Protein AF-0000000070553956 (afdb_homodimer)

pLDDT: mean 90.59, std 10.43, range [50.81, 98.38]

Sequence (282 aa):
MMIHNLYIFSRNGAFLYYDEWKRSKSSGMSREEEAKLMYGMIYSLKSFVAKIAPTDCNDGFLNFKTNKYKLNFYETASGLKFVMNTDTNASNVRELLHDLYHQVYVEYVVKNPECQLGKPITSELFKEQLNAFIMKSPLYKMMIHNLYIFSRNGAFLYYDEWKRSKSSGMSREEEAKLMYGMIYSLKSFVAKIAPTDCNDGFLNFKTNKYKLNFYETASGLKFVMNTDTNASNVRELLHDLYHQVYVEYVVKNPECQLGKPITSELFKEQLNAFIMKSPLYK

Nearest PDB structures (foldseek):
  2j3t-assembly1_C  TM=9.464E-01  e=1.720E-16  Mus musculus
  7b70-assembly1_C  TM=9.522E-01  e=6.907E-16  Drosophila melanogaster
  3cue-assembly4_U  TM=8.233E-01  e=9.046E-10  unclassified
  7u05-assembly1_G  TM=8.728E-01  e=2.853E-09  Saccharomyces cerevisiae
  7e2d-assembly1_D  TM=8.587E-01  e=5.547E-09  Saccharomyces cerevisiae S288C

Solvent-accessible surface area (backbone atoms only — not comparable to full-atom values): 15359 Å² total; per-residue (Å²): 98,34,47,20,36,40,40,32,28,34,60,88,62,47,77,26,42,77,53,71,77,46,72,88,72,78,47,82,61,53,69,68,58,49,48,50,52,49,50,51,50,52,51,52,49,46,51,47,49,42,53,50,50,64,55,85,60,86,55,41,66,40,34,39,35,33,77,74,32,21,44,35,40,43,66,50,95,84,37,37,34,40,40,36,36,24,39,63,80,66,72,69,57,56,59,50,50,53,47,42,44,61,67,37,43,40,57,48,37,74,65,24,89,92,44,59,87,91,43,64,67,79,56,62,67,38,53,52,50,47,50,54,52,48,64,68,32,84,54,38,98,97,34,47,21,34,40,39,35,26,34,60,88,63,48,78,27,42,76,51,72,77,44,72,89,72,78,47,82,62,53,70,67,57,50,49,50,52,50,50,51,49,52,51,52,50,45,53,46,50,42,54,50,51,64,56,84,62,88,53,40,67,38,34,37,34,33,76,73,32,21,45,37,40,44,63,49,95,83,38,37,33,39,39,36,34,24,38,61,80,65,70,70,56,55,58,49,48,52,47,42,45,62,67,37,43,40,59,47,37,74,66,25,88,89,45,58,86,90,44,64,66,77,55,62,67,38,52,53,49,46,50,54,52,47,65,68,33,82,54,38,100

Radius of gyration: 20.64 Å; Cα contacts (8 Å, |Δi|>4): 471; chains: 2; bounding box: 36×64×44 Å

Organism: Amblyomma americanum (NCBI:txid6943)

Secondary structure (DSSP, 8-state):
--EEEEEEE-TT--EEEEEES------SS-HHHHHHHHHHHHHHHHHHHHHHS-S-GGG-EEEEEESS-EEEEEE-TT--EEEEEE-TT--SHHHHHHHHIIIIIIIIIIS-TT--TTS----HHHHHHHHHHHHHSTTT-/--EEEEEEE-TT--EEEEEES------SS-HHHHHHHHHHHHHHHHHHHHHHS-S-GGG-EEEEEESS-EEEEEE-TT--EEEEEE-TT--SHHHHHHHHIIIIIIIIIIS-TT--TTS----HHHHHHHHHHHHHSTTT-

Foldseek 3Di:
DFWAKKWKAALVQHTADIDGDDDDDDPPDDPVVVSNVVSVVVVVVLVVQCVVPVDPSQDRDAWDADPAWIWGWEADPNRMIMIIITGRPDPPVRVLVVCCCVVQCCVPAVPPPVHDPNHHDPDPSSVVVSVVSCCPDPRND/DFWAKKWKAALVQHTADIDGDDDDDDPPDDPVVVSNVVSVVVVVVLVVQCVVPVDPSQCRDAWDADPAWIWGWEADPNRMIMIIIGGRPDPPVRVLVVCCCVPQCCVPAVPPPVHDPNHHDPDPSSVVVSVVSCCPDPRND

Structure (mmCIF, N/CA/C/O backbone):
data_AF-0000000070553956-model_v1
#
loop_
_entity.id
_entity.type
_entity.pdbx_description
1 polymer 'Trafficking protein particle complex subunit'
#
loop_
_atom_site.group_PDB
_atom_site.id
_atom_site.type_symbol
_atom_site.label_atom_id
_atom_site.label_alt_id
_atom_site.label_comp_id
_atom_site.label_asym_id
_atom_site.label_entity_id
_atom_site.label_seq_id
_atom_site.pdbx_PDB_ins_code
_atom_site.Cartn_x
_atom_site.Cartn_y
_atom_site.Cartn_z
_atom_site.occupancy
_atom_site.B_iso_or_equiv
_atom_site.auth_seq_id
_atom_site.auth_comp_id
_atom_site.auth_asym_id
_atom_site.auth_atom_id
_atom_site.pdbx_PDB_model_num
ATOM 1 N N . MET A 1 1 ? 12.352 6.953 18.25 1 72 1 MET A N 1
ATOM 2 C CA . MET A 1 1 ? 11.055 7.52 17.875 1 72 1 MET A CA 1
ATOM 3 C C . MET A 1 1 ? 10.5 6.836 16.625 1 72 1 MET A C 1
ATOM 5 O O . MET A 1 1 ? 11.211 6.66 15.641 1 72 1 MET A O 1
ATOM 9 N N . MET A 1 2 ? 9.117 6.414 16.688 1 89.25 2 MET A N 1
ATOM 10 C CA . MET A 1 2 ? 8.539 5.535 15.672 1 89.25 2 MET A CA 1
ATOM 11 C C . MET A 1 2 ? 7.938 6.34 14.531 1 89.25 2 MET A C 1
ATOM 13 O O . MET A 1 2 ? 7.656 5.797 13.461 1 89.25 2 MET A O 1
ATOM 17 N N . ILE A 1 3 ? 7.941 7.703 14.805 1 94.06 3 ILE A N 1
ATOM 18 C CA . ILE A 1 3 ? 7.32 8.547 13.789 1 94.06 3 ILE A CA 1
ATOM 19 C C . ILE A 1 3 ? 8.398 9.266 12.992 1 94.06 3 ILE A C 1
ATOM 21 O O . ILE A 1 3 ? 9.25 9.961 13.562 1 94.06 3 ILE A O 1
ATOM 25 N N . HIS A 1 4 ? 8.336 9.156 11.734 1 93.44 4 HIS A N 1
ATOM 26 C CA . HIS A 1 4 ? 9.375 9.727 10.883 1 93.44 4 HIS A CA 1
ATOM 27 C C . HIS A 1 4 ? 8.969 11.102 10.367 1 93.44 4 HIS A C 1
ATOM 29 O O . HIS A 1 4 ? 9.695 12.078 10.562 1 93.44 4 HIS A O 1
ATOM 35 N N . ASN A 1 5 ? 7.871 11.156 9.703 1 94.44 5 ASN A N 1
ATOM 36 C CA . ASN A 1 5 ? 7.434 12.422 9.125 1 94.44 5 ASN A CA 1
ATOM 37 C C . ASN A 1 5 ? 5.934 12.422 8.852 1 94.44 5 ASN A C 1
ATOM 39 O O . ASN A 1 5 ? 5.281 11.383 8.945 1 94.44 5 ASN A O 1
ATOM 43 N N . LEU A 1 6 ? 5.422 13.68 8.531 1 96.88 6 LEU A N 1
ATOM 44 C CA . LEU A 1 6 ? 3.996 13.883 8.289 1 96.88 6 LEU A CA 1
ATOM 45 C C . LEU A 1 6 ? 3.773 14.797 7.09 1 96.88 6 LEU A C 1
ATOM 47 O O . LEU A 1 6 ? 4.441 15.82 6.949 1 96.88 6 LEU A O 1
ATOM 51 N N . TYR A 1 7 ? 2.891 14.344 6.242 1 97.44 7 TYR A N 1
ATOM 52 C CA . TYR A 1 7 ? 2.396 15.164 5.145 1 97.44 7 TYR A CA 1
ATOM 53 C C . TYR A 1 7 ? 0.908 15.453 5.305 1 97.44 7 TYR A C 1
ATOM 55 O O . TYR A 1 7 ? 0.137 14.57 5.68 1 97.44 7 TYR A O 1
ATOM 63 N N . ILE A 1 8 ? 0.519 16.641 4.941 1 98.06 8 ILE A N 1
ATOM 64 C CA . ILE A 1 8 ? -0.897 16.984 4.891 1 98.06 8 ILE A CA 1
ATOM 65 C C . ILE A 1 8 ? -1.242 17.531 3.508 1 98.06 8 ILE A C 1
ATOM 67 O O . ILE A 1 8 ? -0.547 18.406 2.992 1 98.06 8 ILE A O 1
ATOM 71 N N . PHE A 1 9 ? -2.287 17.016 2.986 1 98.06 9 PHE A N 1
ATOM 72 C CA . PHE A 1 9 ? -2.73 17.453 1.668 1 98.06 9 PHE A CA 1
ATOM 73 C C . PHE A 1 9 ? -4.184 17.906 1.71 1 98.06 9 PHE A C 1
ATOM 75 O O . PHE A 1 9 ? -4.984 17.375 2.48 1 98.06 9 PHE A O 1
ATOM 82 N N . SER A 1 10 ? -4.488 18.859 0.832 1 96.56 10 SER A N 1
ATOM 83 C CA . SER A 1 10 ? -5.887 19.25 0.658 1 96.56 10 SER A CA 1
ATOM 84 C C . SER A 1 10 ? -6.652 18.203 -0.15 1 96.56 10 SER A C 1
ATOM 86 O O . SER A 1 10 ? -6.059 17.266 -0.688 1 96.56 10 SER A O 1
ATOM 88 N N . ARG A 1 11 ? -7.945 18.375 -0.24 1 93.12 11 ARG A N 1
ATOM 89 C CA . ARG A 1 11 ? -8.828 17.469 -0.966 1 93.12 11 ARG A CA 1
ATOM 90 C C . ARG A 1 11 ? -8.367 17.297 -2.412 1 93.12 11 ARG A C 1
ATOM 92 O O . ARG A 1 11 ? -8.406 16.203 -2.957 1 93.12 11 ARG A O 1
ATOM 99 N N . ASN A 1 12 ? -7.871 18.375 -2.967 1 92 12 ASN A N 1
ATOM 100 C CA . ASN A 1 12 ? -7.508 18.391 -4.379 1 92 12 ASN A CA 1
ATOM 101 C C . ASN A 1 12 ? -6.039 18.031 -4.586 1 92 12 ASN A C 1
ATOM 103 O O . ASN A 1 12 ? -5.527 18.094 -5.703 1 92 12 ASN A O 1
ATOM 107 N N . GLY A 1 13 ? -5.359 17.734 -3.488 1 94.19 13 GLY A N 1
ATOM 108 C CA . GLY A 1 13 ? -3.99 17.266 -3.617 1 94.19 13 GLY A CA 1
ATOM 109 C C . GLY A 1 13 ? -2.959 18.359 -3.387 1 94.19 13 GLY A C 1
ATOM 110 O O . GLY A 1 13 ? -1.763 18.141 -3.59 1 94.19 13 GLY A O 1
ATOM 111 N N . ALA A 1 14 ? -3.396 19.531 -3.037 1 95.62 14 ALA A N 1
ATOM 112 C CA . ALA A 1 14 ? -2.438 20.578 -2.709 1 95.62 14 ALA A CA 1
ATOM 113 C C . ALA A 1 14 ? -1.612 20.203 -1.48 1 95.62 14 ALA A C 1
ATOM 115 O O . ALA A 1 14 ? -2.145 19.672 -0.508 1 95.62 14 ALA A O 1
ATOM 116 N N . PHE A 1 15 ? -0.334 20.469 -1.582 1 96.88 15 PHE A N 1
ATOM 117 C CA . PHE A 1 15 ? 0.599 20.234 -0.486 1 96.88 15 PHE A CA 1
ATOM 118 C C . PHE A 1 15 ? 0.464 21.312 0.582 1 96.88 15 PHE A C 1
ATOM 120 O O . PHE A 1 15 ? 0.792 22.484 0.341 1 96.88 15 PHE A O 1
ATOM 127 N N . LEU A 1 16 ? 0.054 20.984 1.852 1 97.38 16 LEU A N 1
ATOM 128 C CA . LEU A 1 16 ? -0.298 21.984 2.85 1 97.38 16 LEU A CA 1
ATOM 129 C C . LEU A 1 16 ? 0.768 22.062 3.938 1 97.38 16 LEU A C 1
ATOM 131 O O . LEU A 1 16 ? 0.994 23.125 4.512 1 97.38 16 LEU A O 1
ATOM 135 N N . TYR A 1 17 ? 1.369 20.922 4.223 1 97.69 17 TYR A N 1
ATOM 136 C CA . TYR A 1 17 ? 2.246 20.969 5.387 1 97.69 17 TYR A CA 1
ATOM 137 C C . TYR A 1 17 ? 3.162 19.75 5.422 1 97.69 17 TYR A C 1
ATOM 139 O O . TYR A 1 17 ? 2.777 18.656 4.992 1 97.69 17 TYR A O 1
ATOM 147 N N . TYR A 1 18 ? 4.348 19.984 5.906 1 96.56 18 TYR A N 1
ATOM 148 C CA . TYR A 1 18 ? 5.32 18.922 6.129 1 96.56 18 TYR A CA 1
ATOM 149 C C . TYR A 1 18 ? 6.07 19.141 7.438 1 96.56 18 TYR A C 1
ATOM 151 O O . TYR A 1 18 ? 6.434 20.266 7.777 1 96.56 18 TYR A O 1
ATOM 159 N N . ASP A 1 19 ? 6.23 18.062 8.164 1 95.38 19 ASP A N 1
ATOM 160 C CA . ASP A 1 19 ? 7.145 18.078 9.297 1 95.38 19 ASP A CA 1
ATOM 161 C C . ASP A 1 19 ? 7.82 16.719 9.469 1 95.38 19 ASP A C 1
ATOM 163 O O . ASP A 1 19 ? 7.34 15.703 8.953 1 95.38 19 ASP A O 1
ATOM 167 N N . GLU A 1 20 ? 8.922 16.719 10.141 1 93.44 20 GLU A N 1
ATOM 168 C CA . GLU A 1 20 ? 9.695 15.484 10.305 1 93.44 20 GLU A CA 1
ATOM 169 C C . GLU A 1 20 ? 10.328 15.414 11.688 1 93.44 20 GLU A C 1
ATOM 171 O O . GLU A 1 20 ? 10.703 16.438 12.258 1 93.44 20 GLU A O 1
ATOM 176 N N . TRP A 1 21 ? 10.508 14.273 12.266 1 91.81 21 TRP A N 1
ATOM 177 C CA . TRP A 1 21 ? 11.055 14.078 13.609 1 91.81 21 TRP A CA 1
ATOM 178 C C . TRP A 1 21 ? 12.258 13.141 13.57 1 91.81 21 TRP A C 1
ATOM 180 O O . TRP A 1 21 ? 13.227 13.328 14.305 1 91.81 21 TRP A O 1
ATOM 190 N N . LYS A 1 22 ? 12.102 11.984 12.852 1 81.12 22 LYS A N 1
ATOM 191 C CA . LYS A 1 22 ? 13.211 11.039 12.719 1 81.12 22 LYS A CA 1
ATOM 192 C C . LYS A 1 22 ? 13.312 10.516 11.289 1 81.12 22 LYS A C 1
ATOM 194 O O . LYS A 1 22 ? 12.477 9.719 10.852 1 81.12 22 LYS A O 1
ATOM 199 N N . ARG A 1 23 ? 13.961 11.375 10.508 1 72.88 23 ARG A N 1
ATOM 200 C CA . ARG A 1 23 ? 14.133 10.805 9.172 1 72.88 23 ARG A CA 1
ATOM 201 C C . ARG A 1 23 ? 15.602 10.516 8.883 1 72.88 23 ARG A C 1
ATOM 203 O O . ARG A 1 23 ? 16.453 11.398 9 1 72.88 23 ARG A O 1
ATOM 210 N N . SER A 1 24 ? 15.867 9.234 8.898 1 63.5 24 SER A N 1
ATOM 211 C CA . SER A 1 24 ? 17.25 8.812 8.727 1 63.5 24 SER A CA 1
ATOM 212 C C . SER A 1 24 ? 17.703 8.953 7.277 1 63.5 24 SER A C 1
ATOM 214 O O . SER A 1 24 ? 18.859 9.273 7.008 1 63.5 24 SER A O 1
ATOM 216 N N . LYS A 1 25 ? 16.781 8.562 6.309 1 63.62 25 LYS A N 1
ATOM 217 C CA . LYS A 1 25 ? 17.25 8.594 4.926 1 63.62 25 LYS A CA 1
ATOM 218 C C . LYS A 1 25 ? 16.469 9.617 4.102 1 63.62 25 LYS A C 1
ATOM 220 O O . LYS A 1 25 ? 15.25 9.711 4.215 1 63.62 25 LYS A O 1
ATOM 225 N N . SER A 1 26 ? 17.391 10.445 3.441 1 65.69 26 SER A N 1
ATOM 226 C CA . SER A 1 26 ? 16.781 11.461 2.59 1 65.69 26 SER A CA 1
ATOM 227 C C . SER A 1 26 ? 16.688 10.992 1.142 1 65.69 26 SER A C 1
ATOM 229 O O . SER A 1 26 ? 17.531 10.219 0.681 1 65.69 26 SER A O 1
ATOM 231 N N . SER A 1 27 ? 15.586 11.078 0.39 1 69.19 27 SER A N 1
ATOM 232 C CA . SER A 1 27 ? 15.359 10.703 -1.001 1 69.19 27 SER A CA 1
ATOM 233 C C . SER A 1 27 ? 16.219 11.531 -1.949 1 69.19 27 SER A C 1
ATOM 235 O O . SER A 1 27 ? 16.422 11.148 -3.1 1 69.19 27 SER A O 1
ATOM 237 N N . GLY A 1 28 ? 16.828 12.578 -1.498 1 77.5 28 GLY A N 1
ATOM 238 C CA . GLY A 1 28 ? 17.531 13.508 -2.365 1 77.5 28 GLY A CA 1
ATOM 239 C C . GLY A 1 28 ? 16.609 14.438 -3.125 1 77.5 28 GLY A C 1
ATOM 240 O O . GLY A 1 28 ? 17.062 15.375 -3.787 1 77.5 28 GLY A O 1
ATOM 241 N N . MET A 1 29 ? 15.383 14.18 -3.164 1 84.38 29 MET A N 1
ATOM 242 C CA . MET A 1 29 ? 14.383 15.031 -3.809 1 84.38 29 MET A CA 1
ATOM 243 C C . MET A 1 29 ? 13.922 16.141 -2.869 1 84.38 29 MET A C 1
ATOM 245 O O . MET A 1 29 ? 14.07 16.031 -1.651 1 84.38 29 MET A O 1
ATOM 249 N N . SER A 1 30 ? 13.422 17.203 -3.564 1 89.69 30 SER A N 1
ATOM 250 C CA . SER A 1 30 ? 12.82 18.266 -2.752 1 89.69 30 SER A CA 1
ATOM 251 C C . SER A 1 30 ? 11.562 17.766 -2.047 1 89.69 30 SER A C 1
ATOM 253 O O . SER A 1 30 ? 10.93 16.797 -2.498 1 89.69 30 SER A O 1
ATOM 255 N N . ARG A 1 31 ? 11.227 18.422 -1.027 1 89.06 31 ARG A N 1
ATOM 256 C CA . ARG A 1 31 ? 10.031 18.047 -0.271 1 89.06 31 ARG A CA 1
ATOM 257 C C . ARG A 1 31 ? 8.781 18.156 -1.139 1 89.06 31 ARG A C 1
ATOM 259 O O . ARG A 1 31 ? 7.887 17.312 -1.049 1 89.06 31 ARG A O 1
ATOM 266 N N . GLU A 1 32 ? 8.773 19.141 -1.937 1 92.38 32 GLU A N 1
ATOM 267 C CA . GLU A 1 32 ? 7.645 19.344 -2.838 1 92.38 32 GLU A CA 1
ATOM 268 C C . GLU A 1 32 ? 7.527 18.203 -3.846 1 92.38 32 GLU A C 1
ATOM 270 O O . GLU A 1 32 ? 6.43 17.719 -4.117 1 92.38 32 GLU A O 1
ATOM 275 N N . GLU A 1 33 ? 8.617 17.828 -4.363 1 92.69 33 GLU A N 1
ATOM 276 C CA . GLU A 1 33 ? 8.633 16.719 -5.316 1 92.69 33 GLU A CA 1
ATOM 277 C C . GLU A 1 33 ? 8.211 15.414 -4.652 1 92.69 33 GLU A C 1
ATOM 279 O O . GLU A 1 33 ? 7.414 14.656 -5.207 1 92.69 33 GLU A O 1
ATOM 284 N N . GLU A 1 34 ? 8.727 15.219 -3.496 1 92.62 34 GLU A N 1
ATOM 285 C CA . GLU A 1 34 ? 8.352 14.023 -2.744 1 92.62 34 GLU A CA 1
ATOM 286 C C . GLU A 1 34 ? 6.855 14 -2.443 1 92.62 34 GLU A C 1
ATOM 288 O O . GLU A 1 34 ? 6.207 12.961 -2.568 1 92.62 34 GLU A O 1
ATOM 293 N N . ALA A 1 35 ? 6.402 15.148 -2.076 1 94.5 35 ALA A N 1
ATOM 294 C CA . ALA A 1 35 ? 4.984 15.266 -1.746 1 94.5 35 ALA A CA 1
ATOM 295 C C . ALA A 1 35 ? 4.109 14.961 -2.959 1 94.5 35 ALA A C 1
ATOM 297 O O . ALA A 1 35 ? 3.094 14.273 -2.844 1 94.5 35 ALA A O 1
ATOM 298 N N . LYS A 1 36 ? 4.523 15.438 -4.02 1 94.5 36 LYS A N 1
ATOM 299 C CA . LYS A 1 36 ? 3.785 15.203 -5.258 1 94.5 36 LYS A CA 1
ATOM 300 C C . LYS A 1 36 ? 3.766 13.711 -5.605 1 94.5 36 LYS A C 1
ATOM 302 O O . LYS A 1 36 ? 2.721 13.172 -5.965 1 94.5 36 LYS A O 1
ATOM 307 N N . LEU A 1 37 ? 4.895 13.156 -5.535 1 93.69 37 LEU A N 1
ATOM 308 C CA . LEU A 1 37 ? 5 11.727 -5.797 1 93.69 37 LEU A CA 1
ATOM 309 C C . LEU A 1 37 ? 4.137 10.93 -4.824 1 93.69 37 LEU A C 1
ATOM 311 O O . LEU A 1 37 ? 3.439 10 -5.227 1 93.69 37 LEU A O 1
ATOM 315 N N . MET A 1 38 ? 4.207 11.32 -3.619 1 94.25 38 MET A N 1
ATOM 316 C CA . MET A 1 38 ? 3.438 10.648 -2.574 1 94.25 38 MET A CA 1
ATOM 317 C C . MET A 1 38 ? 1.941 10.75 -2.85 1 94.25 38 MET A C 1
ATOM 319 O O . MET A 1 38 ? 1.226 9.75 -2.791 1 94.25 38 MET A O 1
ATOM 323 N N . TYR A 1 39 ? 1.569 11.938 -3.15 1 95.62 39 TYR A N 1
ATOM 324 C CA . TYR A 1 39 ? 0.153 12.141 -3.441 1 95.62 39 TYR A CA 1
ATOM 325 C C . TYR A 1 39 ? -0.277 11.312 -4.648 1 95.62 39 TYR A C 1
ATOM 327 O O . TYR A 1 39 ? -1.341 10.688 -4.633 1 95.62 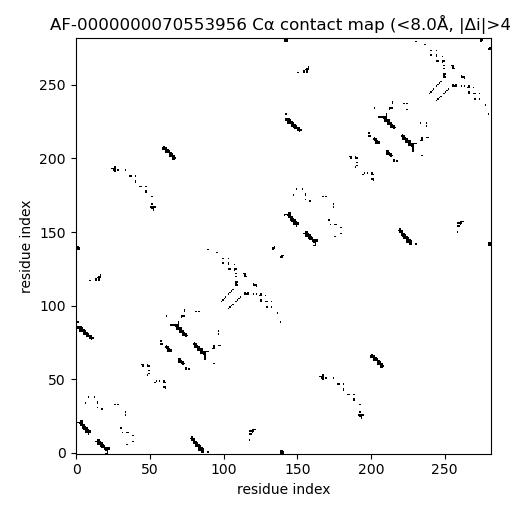39 TYR A O 1
ATOM 335 N N . GLY A 1 40 ? 0.479 11.352 -5.645 1 94.25 40 GLY A N 1
ATOM 336 C CA . GLY A 1 40 ? 0.189 10.555 -6.828 1 94.25 40 GLY A CA 1
ATOM 337 C C . GLY A 1 40 ? 0.04 9.078 -6.531 1 94.25 40 GLY A C 1
ATOM 338 O O . GLY A 1 40 ? -0.867 8.422 -7.051 1 94.25 40 GLY A O 1
ATOM 339 N N . MET A 1 41 ? 0.891 8.578 -5.777 1 94.38 41 MET A N 1
ATOM 340 C CA . MET A 1 41 ? 0.847 7.164 -5.418 1 94.38 41 MET A CA 1
ATOM 341 C C . MET A 1 41 ? -0.425 6.84 -4.641 1 94.38 41 MET A C 1
ATOM 343 O O . MET A 1 41 ? -1.115 5.867 -4.949 1 94.38 41 MET A O 1
ATOM 347 N N . ILE A 1 42 ? -0.712 7.641 -3.67 1 94.12 42 ILE A N 1
ATOM 348 C CA . ILE A 1 42 ? -1.907 7.426 -2.859 1 94.12 42 ILE A CA 1
ATOM 349 C C . ILE A 1 42 ? -3.148 7.477 -3.748 1 94.12 42 ILE A C 1
ATOM 351 O O . ILE A 1 42 ? -4.055 6.656 -3.604 1 94.12 42 ILE A O 1
ATOM 355 N N . TYR A 1 43 ? -3.135 8.422 -4.586 1 92.38 43 TYR A N 1
ATOM 356 C CA . TYR A 1 43 ? -4.246 8.562 -5.516 1 92.38 43 TYR A CA 1
ATOM 357 C C . TYR A 1 43 ? -4.426 7.297 -6.348 1 92.38 43 TYR A C 1
ATOM 359 O O . TYR A 1 43 ? -5.543 6.805 -6.512 1 92.38 43 TYR A O 1
ATOM 367 N N . SER A 1 44 ? -3.387 6.824 -6.875 1 92.06 44 SER A N 1
ATOM 368 C CA . SER A 1 44 ? -3.406 5.609 -7.676 1 92.06 44 SER A CA 1
ATOM 369 C C . SER A 1 44 ? -3.908 4.418 -6.867 1 92.06 44 SER A C 1
ATOM 371 O O . SER A 1 44 ? -4.723 3.629 -7.352 1 92.06 44 SER A O 1
ATOM 373 N N . LEU A 1 45 ? -3.434 4.285 -5.695 1 92.56 45 LEU A N 1
ATOM 374 C CA . LEU A 1 45 ? -3.811 3.188 -4.816 1 92.56 45 LEU A CA 1
ATOM 375 C C . LEU A 1 45 ? -5.297 3.244 -4.48 1 92.56 45 LEU A C 1
ATOM 377 O O . LEU A 1 45 ? -5.992 2.229 -4.547 1 92.56 45 LEU A O 1
ATOM 381 N N . LYS A 1 46 ? -5.734 4.363 -4.168 1 91.75 46 LYS A N 1
ATOM 382 C CA . LYS A 1 46 ? -7.148 4.531 -3.854 1 91.75 46 LYS A CA 1
ATOM 383 C C . LYS A 1 46 ? -8.023 4.188 -5.055 1 91.75 46 LYS A C 1
ATOM 385 O O . LYS A 1 46 ? -9.086 3.578 -4.898 1 91.75 46 LYS A O 1
ATOM 390 N N . SER A 1 47 ? -7.594 4.688 -6.117 1 89.06 47 SER A N 1
ATOM 391 C CA . SER A 1 47 ? -8.328 4.383 -7.344 1 89.06 47 SER A CA 1
ATOM 392 C C . SER A 1 47 ? -8.398 2.879 -7.586 1 89.06 47 SER A C 1
ATOM 394 O O . SER A 1 47 ? -9.453 2.357 -7.965 1 89.06 47 SER A O 1
ATOM 396 N N . PHE A 1 48 ? -7.32 2.203 -7.371 1 90 48 PHE A N 1
ATOM 397 C CA . PHE A 1 48 ? -7.25 0.755 -7.531 1 90 48 PHE A CA 1
ATOM 398 C C . PHE A 1 48 ? -8.211 0.056 -6.578 1 90 48 PHE A C 1
ATOM 400 O O . PHE A 1 48 ? -8.984 -0.807 -6.992 1 90 48 PHE A O 1
ATOM 407 N N . VAL A 1 49 ? -8.078 0.406 -5.34 1 89.31 49 VAL A N 1
ATOM 408 C CA . VAL A 1 49 ? -8.891 -0.219 -4.305 1 89.31 49 VAL A CA 1
ATOM 409 C C . VAL A 1 49 ? -10.375 -0.018 -4.621 1 89.31 49 VAL A C 1
ATOM 411 O O . VAL A 1 49 ? -11.18 -0.94 -4.469 1 89.31 49 VAL A O 1
ATOM 414 N N . ALA A 1 50 ? -10.719 1.147 -5.074 1 87.06 50 ALA A N 1
ATOM 415 C CA . ALA A 1 50 ? -12.109 1.467 -5.402 1 87.06 50 ALA A CA 1
ATOM 416 C C . ALA A 1 50 ? -12.602 0.63 -6.578 1 87.06 50 ALA A C 1
ATOM 418 O O . ALA A 1 50 ? -13.773 0.252 -6.629 1 87.06 50 ALA A O 1
ATOM 419 N N . LYS A 1 51 ? -11.75 0.331 -7.488 1 85.12 51 LYS A N 1
ATOM 420 C CA . LYS A 1 51 ? -12.133 -0.404 -8.695 1 85.12 51 LYS A CA 1
ATOM 421 C C . LYS A 1 51 ? -12.273 -1.896 -8.406 1 85.12 51 LYS A C 1
ATOM 423 O O . LYS A 1 51 ? -13.156 -2.557 -8.945 1 85.12 51 LYS A O 1
ATOM 428 N N . ILE A 1 52 ? -11.352 -2.461 -7.66 1 82 52 ILE A N 1
ATOM 429 C CA . ILE A 1 52 ? -11.289 -3.9 -7.422 1 82 52 ILE A CA 1
ATOM 430 C C . ILE A 1 52 ? -12.352 -4.297 -6.398 1 82 52 ILE A C 1
ATOM 432 O O . ILE A 1 52 ? -12.945 -5.375 -6.496 1 82 52 ILE A O 1
ATOM 436 N N . ALA A 1 53 ? -12.539 -3.609 -5.367 1 73.12 53 ALA A N 1
ATOM 437 C CA . ALA A 1 53 ? -13.547 -3.867 -4.34 1 73.12 53 ALA A CA 1
ATOM 438 C C . ALA A 1 53 ? -14.453 -2.654 -4.145 1 73.12 53 ALA A C 1
ATOM 440 O O . ALA A 1 53 ? -14.273 -1.88 -3.203 1 73.12 53 ALA A O 1
ATOM 441 N N . PRO A 1 54 ? -15.367 -2.586 -5.039 1 62.5 54 PRO A N 1
ATOM 442 C CA . PRO A 1 54 ? -16.219 -1.388 -5.059 1 62.5 54 PRO A CA 1
ATOM 443 C C . PRO A 1 54 ? -17.062 -1.24 -3.793 1 62.5 54 PRO A C 1
ATOM 445 O O . PRO A 1 54 ? -17.953 -0.388 -3.734 1 62.5 54 PRO A O 1
ATOM 448 N N . THR A 1 55 ? -16.656 -1.751 -2.705 1 57.5 55 THR A N 1
ATOM 449 C CA . THR A 1 55 ? -17.484 -1.524 -1.531 1 57.5 55 THR A CA 1
ATOM 450 C C . THR A 1 55 ? -17.328 -0.097 -1.018 1 57.5 55 THR A C 1
ATOM 452 O O . THR A 1 55 ? -16.5 0.665 -1.536 1 57.5 55 THR A O 1
ATOM 455 N N . ASP A 1 56 ? -17.844 0.338 0.247 1 52.69 56 ASP A N 1
ATOM 456 C CA . ASP A 1 56 ? -17.906 1.684 0.811 1 52.69 56 ASP A CA 1
ATOM 457 C C . ASP A 1 56 ? -16.531 2.342 0.818 1 52.69 56 ASP A C 1
ATOM 459 O O . ASP A 1 56 ? -15.594 1.816 1.415 1 52.69 56 ASP A O 1
ATOM 463 N N . CYS A 1 57 ? -16.234 3.152 -0.076 1 50.81 57 CYS A N 1
ATOM 464 C CA . CYS A 1 57 ? -15.086 3.891 -0.572 1 50.81 57 CYS A CA 1
ATOM 465 C C . CYS A 1 57 ? -14.367 4.609 0.564 1 50.81 57 CYS A C 1
ATOM 467 O O . CYS A 1 57 ? -13.156 4.816 0.507 1 50.81 57 CYS A O 1
ATOM 469 N N . ASN A 1 58 ? -15.047 5.211 1.582 1 51.97 58 ASN A N 1
ATOM 470 C CA . ASN A 1 58 ? -14.445 6.234 2.428 1 51.97 58 ASN A CA 1
ATOM 471 C C . ASN A 1 58 ? -13.266 5.684 3.221 1 51.97 58 ASN A C 1
ATOM 473 O O . ASN A 1 58 ? -12.414 6.445 3.688 1 51.97 58 ASN A O 1
ATOM 477 N N . ASP A 1 59 ? -13.195 4.395 3.26 1 59.56 59 ASP A N 1
ATOM 478 C CA . ASP A 1 59 ? -12.133 3.957 4.16 1 59.56 59 ASP A CA 1
ATOM 479 C C . ASP A 1 59 ? -11.336 2.807 3.547 1 59.56 59 ASP A C 1
ATOM 481 O O . ASP A 1 59 ? -10.953 1.867 4.25 1 59.56 59 ASP A O 1
ATOM 485 N N . GLY A 1 60 ? -11.055 3.092 2.27 1 81.38 60 GLY A N 1
ATOM 486 C CA . GLY A 1 60 ? -10.562 1.896 1.604 1 81.38 60 GLY A CA 1
ATOM 487 C C . GLY A 1 60 ? -9.117 1.589 1.918 1 81.38 60 GLY A C 1
ATOM 488 O O . GLY A 1 60 ? -8.805 0.538 2.482 1 81.38 60 GLY A O 1
ATOM 489 N N . PHE A 1 61 ? -8.227 2.582 1.742 1 92.56 61 PHE A N 1
ATOM 490 C CA . PHE A 1 61 ? -6.797 2.336 1.926 1 92.56 61 PHE A CA 1
ATOM 491 C C . PHE A 1 61 ? -6.344 2.793 3.307 1 92.56 61 PHE A C 1
ATOM 493 O O . PHE A 1 61 ? -6.625 3.922 3.717 1 92.56 61 PHE A O 1
ATOM 500 N N . LEU A 1 62 ? -5.59 1.946 4.039 1 94.62 62 LEU A N 1
ATOM 501 C CA . LEU A 1 62 ? -5.188 2.275 5.402 1 94.62 62 LEU A CA 1
ATOM 502 C C . LEU A 1 62 ? -3.682 2.51 5.484 1 94.62 62 LEU A C 1
ATOM 504 O O . LEU A 1 62 ? -3.236 3.52 6.035 1 94.62 62 LEU A O 1
ATOM 508 N N . ASN A 1 63 ? -2.926 1.593 4.977 1 95.94 63 ASN A N 1
ATOM 509 C CA . ASN A 1 63 ? -1.474 1.72 5.055 1 95.94 63 ASN A CA 1
ATOM 510 C C . ASN A 1 63 ? -0.775 0.76 4.098 1 95.94 63 ASN A C 1
ATOM 512 O O . ASN A 1 63 ? -1.405 -0.149 3.553 1 95.94 63 ASN A O 1
ATOM 516 N N . PHE A 1 64 ? 0.431 1.001 3.811 1 95.12 64 PHE A N 1
ATOM 517 C CA . PHE A 1 64 ? 1.282 -0.025 3.221 1 95.12 64 PHE A CA 1
ATOM 518 C C . PHE A 1 64 ? 2.605 -0.129 3.971 1 95.12 64 PHE A C 1
ATOM 520 O O . PHE A 1 64 ? 3.01 0.811 4.656 1 95.12 64 PHE A O 1
ATOM 527 N N . LYS A 1 65 ? 3.188 -1.326 3.809 1 94.5 65 LYS A N 1
ATOM 528 C CA . LYS A 1 65 ? 4.379 -1.645 4.59 1 94.5 65 LYS A CA 1
ATOM 529 C C . LYS A 1 65 ? 5.539 -2.051 3.682 1 94.5 65 LYS A C 1
ATOM 531 O O . LYS A 1 65 ? 5.348 -2.797 2.719 1 94.5 65 LYS A O 1
ATOM 536 N N . THR A 1 66 ? 6.637 -1.457 4.004 1 93.19 66 THR A N 1
ATOM 537 C CA . THR A 1 66 ? 7.891 -1.888 3.396 1 93.19 66 THR A CA 1
ATOM 538 C C . THR A 1 66 ? 8.797 -2.555 4.434 1 93.19 66 THR A C 1
ATOM 540 O O . THR A 1 66 ? 8.398 -2.729 5.586 1 93.19 66 THR A O 1
ATOM 543 N N . ASN A 1 67 ? 9.977 -2.977 3.975 1 89.25 67 ASN A N 1
ATOM 544 C CA . ASN A 1 67 ? 10.938 -3.549 4.91 1 89.25 67 ASN A CA 1
ATOM 545 C C . ASN A 1 67 ? 11.625 -2.467 5.738 1 89.25 67 ASN A C 1
ATOM 547 O O . ASN A 1 67 ? 12.359 -2.773 6.676 1 89.25 67 ASN A O 1
ATOM 551 N N . LYS A 1 68 ? 11.32 -1.199 5.516 1 88.94 68 LYS A N 1
ATOM 552 C CA . LYS A 1 68 ? 12.031 -0.119 6.188 1 88.94 68 LYS A CA 1
ATOM 553 C C . LYS A 1 68 ? 11.07 0.777 6.965 1 88.94 68 LYS A C 1
ATOM 555 O O . LYS A 1 68 ? 11.398 1.257 8.047 1 88.94 68 LYS A O 1
ATOM 560 N N . TYR A 1 69 ? 9.922 0.956 6.402 1 91.81 69 TYR A N 1
ATOM 561 C CA . TYR A 1 69 ? 8.977 1.868 7.035 1 91.81 69 TYR A CA 1
ATOM 562 C C . TYR A 1 69 ? 7.539 1.487 6.695 1 91.81 69 TYR A C 1
ATOM 564 O O . TYR A 1 69 ? 7.301 0.626 5.844 1 91.81 69 TYR A O 1
ATOM 572 N N . LYS A 1 70 ? 6.699 2.107 7.375 1 94.62 70 LYS A N 1
ATOM 573 C CA . LYS A 1 70 ? 5.262 1.954 7.16 1 94.62 70 LYS A CA 1
ATOM 574 C C . LYS A 1 70 ? 4.602 3.301 6.879 1 94.62 70 LYS A C 1
ATOM 576 O O . LYS A 1 70 ? 4.797 4.262 7.629 1 94.62 70 LYS A O 1
ATOM 581 N N . LEU A 1 71 ? 3.924 3.381 5.73 1 95.75 71 LEU A N 1
ATOM 582 C CA . LEU A 1 71 ? 3.158 4.578 5.402 1 95.75 71 LEU A CA 1
ATOM 583 C C . LEU A 1 71 ? 1.712 4.445 5.871 1 95.75 71 LEU A C 1
ATOM 585 O O . LEU A 1 71 ? 1.016 3.502 5.484 1 95.75 71 LEU A O 1
ATOM 589 N N . ASN A 1 72 ? 1.252 5.371 6.672 1 97.19 72 ASN A N 1
ATOM 590 C CA . ASN A 1 72 ? -0.102 5.379 7.215 1 97.19 72 ASN A CA 1
ATOM 591 C C . ASN A 1 72 ? -0.933 6.52 6.633 1 97.19 72 ASN A C 1
ATOM 593 O O . ASN A 1 72 ? -0.447 7.645 6.508 1 97.19 72 ASN A O 1
ATOM 597 N N . PHE A 1 73 ? -2.172 6.121 6.379 1 97.19 73 PHE A N 1
ATOM 598 C CA . PHE A 1 73 ? -3.008 7.066 5.645 1 97.19 73 PHE A CA 1
ATOM 599 C C . PHE A 1 73 ? -4.316 7.316 6.383 1 97.19 73 PHE A C 1
ATOM 601 O O . PHE A 1 73 ? -4.941 6.383 6.887 1 97.19 73 PHE A O 1
ATOM 608 N N . TYR A 1 74 ? -4.723 8.609 6.488 1 96.88 74 TYR A N 1
ATOM 609 C CA . TYR A 1 74 ? -6.008 9.008 7.059 1 96.88 74 TYR A CA 1
ATOM 610 C C . TYR A 1 74 ? -6.641 10.133 6.246 1 96.88 74 TYR A C 1
ATOM 612 O O . TYR A 1 74 ? -6.016 11.172 6.02 1 96.88 74 TYR A O 1
ATOM 620 N N . GLU A 1 75 ? -7.883 9.875 5.82 1 95.81 75 GLU A N 1
ATOM 621 C CA . GLU A 1 75 ? -8.617 10.875 5.047 1 95.81 75 GLU A CA 1
ATOM 622 C C . GLU A 1 75 ? -9.883 11.32 5.773 1 95.81 75 GLU A C 1
ATOM 624 O O . GLU A 1 75 ? -10.688 10.484 6.195 1 95.81 75 GLU A O 1
ATOM 629 N N . THR A 1 76 ? -10.055 12.586 5.875 1 95.44 76 THR A N 1
ATOM 630 C CA . THR A 1 76 ? -11.227 13.125 6.547 1 95.44 76 THR A CA 1
ATOM 631 C C . THR A 1 76 ? -12.422 13.188 5.594 1 95.44 76 THR A C 1
ATOM 633 O O . THR A 1 76 ? -12.266 12.984 4.387 1 95.44 76 THR A O 1
ATOM 636 N N . ALA A 1 77 ? -13.57 13.492 6.133 1 91.94 77 ALA A N 1
ATOM 637 C CA . ALA A 1 77 ? -14.781 13.617 5.328 1 91.94 77 ALA A CA 1
ATOM 638 C C . ALA A 1 77 ? -14.664 14.773 4.332 1 91.94 77 ALA A C 1
ATOM 640 O O . ALA A 1 77 ? -15.211 14.711 3.232 1 91.94 77 ALA A O 1
ATOM 641 N N . SER A 1 78 ? -13.945 15.812 4.723 1 92.5 78 SER A N 1
ATOM 642 C CA . SER A 1 78 ? -13.773 16.984 3.865 1 92.5 78 SER A CA 1
ATOM 643 C C . SER A 1 78 ? -12.727 16.734 2.787 1 92.5 78 SER A C 1
ATOM 645 O O . SER A 1 78 ? -12.516 17.562 1.911 1 92.5 78 SER A O 1
ATOM 647 N N . GLY A 1 79 ? -12.047 15.617 2.809 1 93.38 79 GLY A N 1
ATOM 648 C CA . GLY A 1 79 ? -11.102 15.227 1.772 1 93.38 79 GLY A CA 1
ATOM 649 C C . GLY A 1 79 ? -9.664 15.555 2.121 1 93.38 79 GLY A C 1
ATOM 650 O O . GLY A 1 79 ? -8.766 15.367 1.298 1 93.38 79 GLY A O 1
ATOM 651 N N . LEU A 1 80 ? -9.461 16.062 3.369 1 96.44 80 LEU A N 1
ATOM 652 C CA . LEU A 1 80 ? -8.094 16.281 3.838 1 96.44 80 LEU A CA 1
ATOM 653 C C . LEU A 1 80 ? -7.363 14.945 4.004 1 96.44 80 LEU A C 1
ATOM 655 O O . LEU A 1 80 ? -7.941 13.977 4.496 1 96.44 80 LEU 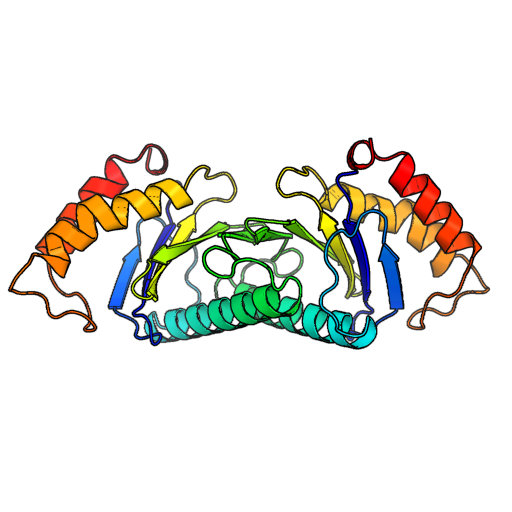A O 1
ATOM 659 N N . LYS A 1 81 ? -6.117 14.984 3.602 1 96.81 81 LYS A N 1
ATOM 660 C CA . LYS A 1 81 ? -5.344 13.742 3.654 1 96.81 81 LYS A CA 1
ATOM 661 C C . LYS A 1 81 ? -4.117 13.898 4.551 1 96.81 81 LYS A C 1
ATOM 663 O O . LYS A 1 81 ? -3.348 14.852 4.398 1 96.81 81 LYS A O 1
ATOM 668 N N . PHE A 1 82 ? -3.998 13.008 5.488 1 98.19 82 PHE A N 1
ATOM 669 C CA . PHE A 1 82 ? -2.83 12.914 6.355 1 98.19 82 PHE A CA 1
ATOM 670 C C . PHE A 1 82 ? -2.018 11.664 6.035 1 98.19 82 PHE A C 1
ATOM 672 O O . PHE A 1 82 ? -2.559 10.562 5.992 1 98.19 82 PHE A O 1
ATOM 679 N N . VAL A 1 83 ? -0.739 11.852 5.793 1 97.25 83 VAL A N 1
ATOM 680 C CA . VAL A 1 83 ? 0.166 10.734 5.531 1 97.25 83 VAL A CA 1
ATOM 681 C C . VAL A 1 83 ? 1.316 10.758 6.535 1 97.25 83 VAL A C 1
ATOM 683 O O . VAL A 1 83 ? 2.064 11.734 6.609 1 97.25 83 VAL A O 1
ATOM 686 N N . MET A 1 84 ? 1.439 9.672 7.254 1 96.62 84 MET A N 1
ATOM 687 C CA . MET A 1 84 ? 2.494 9.586 8.258 1 96.62 84 MET A CA 1
ATOM 688 C C . MET A 1 84 ? 3.352 8.344 8.047 1 96.62 84 MET A C 1
ATOM 690 O O . MET A 1 84 ? 2.828 7.234 7.934 1 96.62 84 MET A O 1
ATOM 694 N N . ASN A 1 85 ? 4.613 8.562 7.93 1 94.69 85 ASN A N 1
ATOM 695 C CA . ASN A 1 85 ? 5.551 7.445 7.863 1 94.69 85 ASN A CA 1
ATOM 696 C C . ASN A 1 85 ? 6.098 7.094 9.242 1 94.69 85 ASN A C 1
ATOM 698 O O . ASN A 1 85 ? 6.418 7.984 10.039 1 94.69 85 ASN A O 1
ATOM 702 N N . THR A 1 86 ? 6.172 5.84 9.508 1 95.5 86 THR A N 1
ATOM 703 C CA . THR A 1 86 ? 6.621 5.363 10.812 1 95.5 86 THR A CA 1
ATOM 704 C C . THR A 1 86 ? 7.527 4.141 10.656 1 95.5 86 THR A C 1
ATOM 706 O O . THR A 1 86 ? 7.754 3.668 9.539 1 95.5 86 THR A O 1
ATOM 709 N N . ASP A 1 87 ? 8.07 3.688 11.797 1 93.44 87 ASP A N 1
ATOM 710 C CA . ASP A 1 87 ? 8.703 2.373 11.82 1 93.44 87 ASP A CA 1
ATOM 711 C C . ASP A 1 87 ? 7.703 1.276 11.461 1 93.44 87 ASP A C 1
ATOM 713 O O . ASP A 1 87 ? 6.492 1.449 11.625 1 93.44 87 ASP A O 1
ATOM 717 N N . THR A 1 88 ? 8.203 0.154 11.047 1 91.5 88 THR A N 1
ATOM 718 C CA . THR A 1 88 ? 7.383 -0.927 10.5 1 91.5 88 THR A CA 1
ATOM 719 C C . THR A 1 88 ? 6.5 -1.536 11.586 1 91.5 88 THR A C 1
ATOM 721 O O . THR A 1 88 ? 5.457 -2.123 11.289 1 91.5 88 THR A O 1
ATOM 724 N N . ASN A 1 89 ? 6.871 -1.386 12.797 1 91.69 89 ASN A N 1
ATOM 725 C CA . ASN A 1 89 ? 6.156 -2.068 13.867 1 91.69 89 ASN A CA 1
ATOM 726 C C . ASN A 1 89 ? 5.184 -1.131 14.578 1 91.69 89 ASN A C 1
ATOM 728 O O . ASN A 1 89 ? 4.543 -1.519 15.562 1 91.69 89 ASN A O 1
ATOM 732 N N . ALA A 1 90 ? 5.109 0.107 14.094 1 92.5 90 ALA A N 1
ATOM 733 C CA . ALA A 1 90 ? 4.211 1.063 14.727 1 92.5 90 ALA A CA 1
ATOM 734 C C . ALA A 1 90 ? 2.756 0.621 14.594 1 92.5 90 ALA A C 1
ATOM 736 O O . ALA A 1 90 ? 2.324 0.199 13.523 1 92.5 90 ALA A O 1
ATOM 737 N N . SER A 1 91 ? 2.031 0.654 15.711 1 90.94 91 SER A N 1
ATOM 738 C CA . SER A 1 91 ? 0.629 0.249 15.734 1 90.94 91 SER A CA 1
ATOM 739 C C . SER A 1 91 ? -0.281 1.427 16.062 1 90.94 91 SER A C 1
ATOM 741 O O . SER A 1 91 ? 0.167 2.424 16.625 1 90.94 91 SER A O 1
ATOM 743 N N . ASN A 1 92 ? -1.533 1.358 15.578 1 91.94 92 ASN A N 1
ATOM 744 C CA . ASN A 1 92 ? -2.596 2.301 15.906 1 91.94 92 ASN A CA 1
ATOM 745 C C . ASN A 1 92 ? -2.277 3.705 15.398 1 91.94 92 ASN A C 1
ATOM 747 O O . ASN A 1 92 ? -2.562 4.695 16.078 1 91.94 92 ASN A O 1
ATOM 751 N N . VAL A 1 93 ? -1.593 3.812 14.32 1 95.88 93 VAL A N 1
ATOM 752 C CA . VAL A 1 93 ? -1.187 5.105 13.773 1 95.88 93 VAL A CA 1
ATOM 753 C C . VAL A 1 93 ? -2.395 5.812 13.164 1 95.88 93 VAL A C 1
ATOM 755 O O . VAL A 1 93 ? -2.496 7.039 13.227 1 95.88 93 VAL A O 1
ATOM 758 N N . ARG A 1 94 ? -3.301 5.043 12.633 1 94.69 94 ARG A N 1
ATOM 759 C CA . ARG A 1 94 ? -4.504 5.645 12.062 1 94.69 94 ARG A CA 1
ATOM 760 C C . ARG A 1 94 ? -5.293 6.398 13.125 1 94.69 94 ARG A C 1
ATOM 762 O O . ARG A 1 94 ? -5.805 7.492 12.875 1 94.69 94 ARG A O 1
ATOM 769 N N . GLU A 1 95 ? -5.387 5.777 14.211 1 95.31 95 GLU A N 1
ATOM 770 C CA . GLU A 1 95 ? -6.059 6.43 15.336 1 95.31 95 GLU A CA 1
ATOM 771 C C . GLU A 1 95 ? -5.328 7.699 15.758 1 95.31 95 GLU A C 1
ATOM 773 O O . GLU A 1 95 ? -5.961 8.703 16.094 1 95.31 95 GLU A O 1
ATOM 778 N N . LEU A 1 96 ? -4.094 7.625 15.781 1 96.75 96 LEU A N 1
ATOM 779 C CA . LEU A 1 96 ? -3.281 8.797 16.094 1 96.75 96 LEU A CA 1
ATOM 780 C C . LEU A 1 96 ? -3.562 9.93 15.117 1 96.75 96 LEU A C 1
ATOM 782 O O . LEU A 1 96 ? -3.713 11.086 15.523 1 96.75 96 LEU A O 1
ATOM 786 N N . LEU A 1 97 ? -3.66 9.578 13.875 1 97.81 97 LEU A N 1
ATOM 787 C CA . LEU A 1 97 ? -3.922 10.578 12.844 1 97.81 97 LEU A CA 1
ATOM 788 C C . LEU A 1 97 ? -5.316 11.172 13 1 97.81 97 LEU A C 1
ATOM 790 O O . LEU A 1 97 ? -5.512 12.375 12.812 1 97.81 97 LEU A O 1
ATOM 794 N N . HIS A 1 98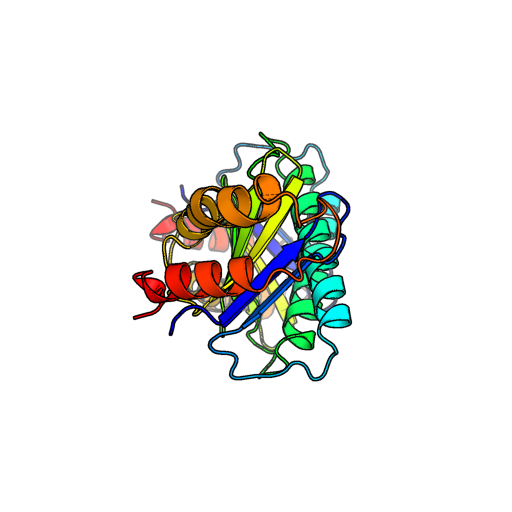 ? -6.168 10.297 13.305 1 97 98 HIS A N 1
ATOM 795 C CA . HIS A 1 98 ? -7.523 10.75 13.594 1 97 98 HIS A CA 1
ATOM 796 C C . HIS A 1 98 ? -7.523 11.773 14.727 1 97 98 HIS A C 1
ATOM 798 O O . HIS A 1 98 ? -8.141 12.836 14.609 1 97 98 HIS A O 1
ATOM 804 N N . ASP A 1 99 ? -6.836 11.492 15.781 1 97.81 99 ASP A N 1
ATOM 805 C CA . ASP A 1 99 ? -6.75 12.383 16.938 1 97.81 99 ASP A CA 1
ATOM 806 C C . ASP A 1 99 ? -6.008 13.672 16.578 1 97.81 99 ASP A C 1
ATOM 808 O O . ASP A 1 99 ? -6.367 14.75 17.047 1 97.81 99 ASP A O 1
ATOM 812 N N . LEU A 1 100 ? -5.02 13.531 15.82 1 98.12 100 LEU A N 1
ATOM 813 C CA . LEU A 1 100 ? -4.266 14.688 15.359 1 98.12 100 LEU A CA 1
ATOM 814 C C . LEU A 1 100 ? -5.176 15.664 14.617 1 98.12 100 LEU A C 1
ATOM 816 O O . LEU A 1 100 ? -5.121 16.875 14.859 1 98.12 100 LEU A O 1
ATOM 820 N N . TYR A 1 101 ? -5.961 15.102 13.75 1 98.19 101 TYR A N 1
ATOM 821 C CA . TYR A 1 101 ? -6.895 15.953 13.016 1 98.19 101 TYR A CA 1
ATOM 822 C C . TYR A 1 101 ? -7.816 16.703 13.969 1 98.19 101 TYR A C 1
ATOM 824 O O . TYR A 1 101 ? -7.926 17.922 13.898 1 98.19 101 TYR A O 1
ATOM 832 N N . HIS A 1 102 ? -8.297 15.992 14.914 1 97.88 102 HIS A N 1
ATOM 833 C CA . HIS A 1 102 ? -9.344 16.547 15.766 1 97.88 102 HIS A CA 1
ATOM 834 C C . HIS A 1 102 ? -8.758 17.453 16.828 1 97.88 102 HIS A C 1
ATOM 836 O O . HIS A 1 102 ? -9.32 18.516 17.125 1 97.88 102 HIS A O 1
ATOM 842 N N . GLN A 1 103 ? -7.664 17.094 17.375 1 98.06 103 GLN A N 1
ATOM 843 C CA . GLN A 1 103 ? -7.148 17.797 18.547 1 98.06 103 GLN A CA 1
ATOM 844 C C . GLN A 1 103 ? -6.168 18.891 18.141 1 98.06 103 GLN A C 1
ATOM 846 O O . GLN A 1 103 ? -5.973 19.859 18.875 1 98.06 103 GLN A O 1
ATOM 851 N N . VAL A 1 104 ? -5.59 18.766 17.016 1 98.31 104 VAL A N 1
ATOM 852 C CA . VAL A 1 104 ? -4.547 19.719 16.656 1 98.31 104 VAL A CA 1
ATOM 853 C C . VAL A 1 104 ? -4.965 20.5 15.414 1 98.31 104 VAL A C 1
ATOM 855 O O . VAL A 1 104 ? -5.148 21.719 15.469 1 98.31 104 VAL A O 1
ATOM 858 N N . TYR A 1 105 ? -5.246 19.859 14.352 1 98.38 105 TYR A N 1
ATOM 859 C CA . TYR A 1 105 ? -5.543 20.547 13.094 1 98.38 105 TYR A CA 1
ATOM 860 C C . TYR A 1 105 ? -6.789 21.406 13.227 1 98.38 105 TYR A C 1
ATOM 862 O O . TYR A 1 105 ? -6.773 22.594 12.859 1 98.38 105 TYR A O 1
ATOM 870 N N . VAL A 1 106 ? -7.828 20.781 13.727 1 98 106 VAL A N 1
ATOM 871 C CA . VAL A 1 106 ? -9.078 21.516 13.859 1 98 106 VAL A CA 1
ATOM 872 C C . VAL A 1 106 ? -8.875 22.703 14.805 1 98 106 VAL A C 1
ATOM 874 O O . VAL A 1 106 ? -9.258 23.828 14.484 1 98 106 VAL A O 1
ATOM 877 N N . GLU A 1 107 ? -8.156 22.531 15.883 1 97.75 107 GLU A N 1
ATOM 878 C CA . GLU A 1 107 ? -8.016 23.531 16.938 1 97.75 107 GLU A CA 1
ATOM 879 C C . GLU A 1 107 ? -7.094 24.672 16.484 1 97.75 107 GLU A C 1
ATOM 881 O O . GLU A 1 107 ? -7.344 25.828 16.797 1 97.75 107 GLU A O 1
ATOM 886 N N . TYR A 1 108 ? -6.113 24.312 15.672 1 97.75 108 TYR A N 1
ATOM 887 C CA . TYR A 1 108 ? -5.074 25.328 15.492 1 97.75 108 TYR A CA 1
ATOM 888 C C . TYR A 1 108 ? -4.953 25.719 14.023 1 97.75 108 TYR A C 1
ATOM 890 O O . TYR A 1 108 ? -4.145 26.594 13.68 1 97.75 108 TYR A O 1
ATOM 898 N N . VAL A 1 109 ? -5.781 25.141 13.125 1 97.19 109 VAL A N 1
ATOM 899 C CA . VAL A 1 109 ? -5.812 25.562 11.734 1 97.19 109 VAL A CA 1
ATOM 900 C C . VAL A 1 109 ? -7.227 25.984 11.359 1 97.19 109 VAL A C 1
ATOM 902 O O . VAL A 1 109 ? -7.449 27.141 10.953 1 97.19 109 VAL A O 1
ATOM 905 N N . VAL A 1 110 ? -8.195 25.094 11.602 1 96.25 110 VAL A N 1
ATOM 906 C CA . VAL A 1 110 ? -9.57 25.375 11.188 1 96.25 110 VAL A CA 1
ATOM 907 C C . VAL A 1 110 ? -10.141 26.516 12.023 1 96.25 110 VAL A C 1
ATOM 909 O O . VAL A 1 110 ? -10.781 27.422 11.484 1 96.25 110 VAL A O 1
ATOM 912 N N . LYS A 1 111 ? -9.805 26.484 13.328 1 96.5 111 LYS A N 1
ATOM 913 C CA . LYS A 1 111 ? -10.383 27.469 14.242 1 96.5 111 LYS A CA 1
ATOM 914 C C . LYS A 1 111 ? -9.461 28.672 14.406 1 96.5 111 LYS A C 1
ATOM 916 O O . LYS A 1 111 ? -9.766 29.594 15.164 1 96.5 111 LYS A O 1
ATOM 921 N N . ASN A 1 112 ? -8.344 28.625 13.812 1 94.12 112 ASN A N 1
ATOM 922 C CA . ASN A 1 112 ? -7.383 29.719 13.898 1 94.12 112 ASN A CA 1
ATOM 923 C C . ASN A 1 112 ? -7.629 30.766 12.812 1 94.12 112 ASN A C 1
ATOM 925 O O . ASN A 1 112 ? -7.406 30.5 11.625 1 94.12 112 ASN A O 1
ATOM 929 N N . PRO A 1 113 ? -8.07 32 13.109 1 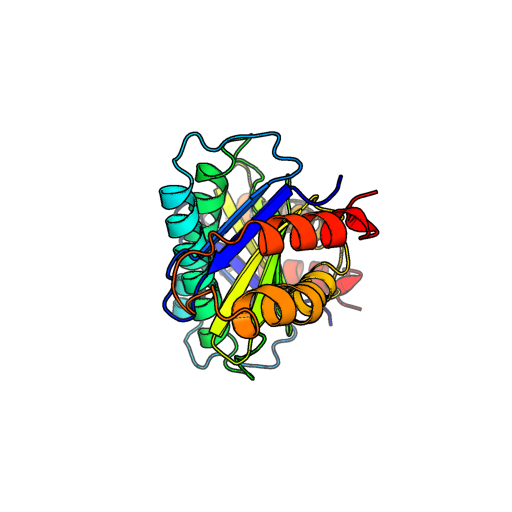91.25 113 PRO A N 1
ATOM 930 C CA . PRO A 1 113 ? -8.391 33.031 12.125 1 91.25 113 PRO A CA 1
ATOM 931 C C . PRO A 1 113 ? -7.188 33.438 11.273 1 91.25 113 PRO A C 1
ATOM 933 O O . PRO A 1 113 ? -7.355 34 10.18 1 91.25 113 PRO A O 1
ATOM 936 N N . GLU A 1 114 ? -5.984 33.125 11.727 1 91.62 114 GLU A N 1
ATOM 937 C CA . GLU A 1 114 ? -4.781 33.5 10.992 1 91.62 114 GLU A CA 1
ATOM 938 C C . GLU A 1 114 ? -4.434 32.469 9.922 1 91.62 114 GLU A C 1
ATOM 940 O O . GLU A 1 114 ? -3.531 32.688 9.117 1 91.62 114 GLU A O 1
ATOM 945 N N . CYS A 1 115 ? -5.172 31.406 9.922 1 92.56 115 CYS A N 1
ATOM 946 C CA . CYS A 1 115 ? -4.914 30.359 8.953 1 92.56 115 CYS A CA 1
ATOM 947 C C . CYS A 1 115 ? -5.965 30.344 7.848 1 92.56 115 CYS A C 1
ATOM 949 O O . CYS A 1 115 ? -7.156 30.5 8.125 1 92.56 115 CYS A O 1
ATOM 951 N N . GLN A 1 116 ? -5.535 30.219 6.625 1 92 116 GLN A N 1
ATOM 952 C CA . GLN A 1 116 ? -6.438 30.078 5.488 1 92 116 GLN A CA 1
ATOM 953 C C . GLN A 1 116 ? -6.539 28.609 5.055 1 92 116 GLN A C 1
ATOM 955 O O . GLN A 1 116 ? -5.543 28.016 4.656 1 92 116 GLN A O 1
ATOM 960 N N . LEU A 1 117 ? -7.719 28.141 5.094 1 90.56 117 LEU A N 1
ATOM 961 C CA . LEU A 1 117 ? -7.926 26.75 4.715 1 90.56 117 LEU A CA 1
ATOM 962 C C . LEU A 1 117 ? -7.555 26.516 3.254 1 90.56 117 LEU A C 1
ATOM 964 O O . LEU A 1 117 ? -7.852 27.344 2.396 1 90.56 117 LEU A O 1
ATOM 968 N N . GLY A 1 118 ? -6.934 25.391 2.975 1 91.06 118 GLY A N 1
ATOM 969 C CA . GLY A 1 118 ? -6.562 25.062 1.608 1 91.06 118 GLY A CA 1
ATOM 970 C C . GLY A 1 118 ? -5.242 25.672 1.185 1 91.06 118 GLY A C 1
ATOM 971 O O . GLY A 1 118 ? -4.781 25.453 0.063 1 91.06 118 GLY A O 1
ATOM 972 N N . LYS A 1 119 ? -4.641 26.453 2.023 1 94.25 119 LYS A N 1
ATOM 973 C CA . LYS A 1 119 ? -3.328 27.062 1.784 1 94.25 119 LYS A CA 1
ATOM 974 C C . LYS A 1 119 ? -2.271 26.453 2.701 1 94.25 119 LYS A C 1
ATOM 976 O O . LYS A 1 119 ? -2.604 25.844 3.729 1 94.25 119 LYS A O 1
ATOM 981 N N . PRO A 1 120 ? -1.075 26.594 2.285 1 96.25 120 PRO A N 1
ATOM 982 C CA . PRO A 1 120 ? -0.014 26.047 3.141 1 96.25 120 PRO A CA 1
ATOM 983 C C . PRO A 1 120 ? -0.102 26.562 4.578 1 96.25 120 PRO A C 1
ATOM 985 O O . PRO A 1 120 ? -0.408 27.734 4.805 1 96.25 120 PRO A O 1
ATOM 988 N N . ILE A 1 121 ? 0.082 25.688 5.453 1 97.25 121 ILE A N 1
ATOM 989 C CA . ILE A 1 121 ? 0.03 26.016 6.871 1 97.25 121 ILE A CA 1
ATOM 990 C C . ILE A 1 121 ? 1.379 26.562 7.32 1 97.25 121 ILE A C 1
ATOM 992 O O . ILE A 1 121 ? 2.377 25.844 7.355 1 97.25 121 ILE A O 1
ATOM 996 N N . THR A 1 122 ? 1.394 27.797 7.742 1 95.81 122 THR A N 1
ATOM 997 C CA . THR A 1 122 ? 2.633 28.453 8.148 1 95.81 122 THR A CA 1
ATOM 998 C C . THR A 1 122 ? 2.574 28.859 9.617 1 95.81 122 THR A C 1
ATOM 1000 O O . THR A 1 122 ? 3.514 29.469 10.141 1 95.81 122 THR A O 1
ATOM 1003 N N . SER A 1 123 ? 1.515 28.5 10.266 1 96 123 SER A N 1
ATOM 1004 C CA . SER A 1 123 ? 1.303 28.891 11.664 1 96 123 SER A CA 1
ATOM 1005 C C . SER A 1 123 ? 2.32 28.219 12.578 1 96 123 SER A C 1
ATOM 1007 O O . SER A 1 123 ? 2.383 26.984 12.656 1 96 123 SER A O 1
ATOM 1009 N N . GLU A 1 124 ? 3.09 28.984 13.344 1 96.12 124 GLU A N 1
ATOM 1010 C CA . GLU A 1 124 ? 4.035 28.469 14.328 1 96.12 124 GLU A CA 1
ATOM 1011 C C . GLU A 1 124 ? 3.307 27.797 15.484 1 96.12 124 GLU A C 1
ATOM 1013 O O . GLU A 1 124 ? 3.805 26.812 16.047 1 96.12 124 GLU A O 1
ATOM 1018 N N . LEU A 1 125 ? 2.197 28.406 15.781 1 97.06 125 LEU A N 1
ATOM 1019 C CA . LEU A 1 125 ? 1.39 27.812 16.844 1 97.06 125 LEU A CA 1
ATOM 1020 C C . LEU A 1 125 ? 0.986 26.391 16.484 1 97.06 125 LEU A C 1
ATOM 1022 O O . LEU A 1 125 ? 1.066 25.484 17.328 1 97.06 125 LEU A O 1
ATOM 1026 N N . PHE A 1 126 ? 0.545 26.172 15.273 1 97.81 126 PHE A N 1
ATOM 1027 C CA . PHE A 1 126 ? 0.202 24.828 14.805 1 97.81 126 PHE A CA 1
ATOM 1028 C C . PHE A 1 126 ? 1.396 23.891 14.93 1 97.81 126 PHE A C 1
ATOM 1030 O O . PHE A 1 126 ? 1.271 22.781 15.445 1 97.81 126 PHE A O 1
ATOM 1037 N N . LYS A 1 127 ? 2.486 24.328 14.484 1 97.25 127 LYS A N 1
ATOM 1038 C CA . LYS A 1 127 ? 3.699 23.516 14.531 1 97.25 127 LYS A CA 1
ATOM 1039 C C . LYS A 1 127 ? 4.027 23.109 15.961 1 97.25 127 LYS A C 1
ATOM 1041 O O . LYS A 1 127 ? 4.352 21.953 16.219 1 97.25 127 LYS A O 1
ATOM 1046 N N . GLU A 1 128 ? 3.979 24.078 16.828 1 97.75 128 GLU A N 1
ATOM 1047 C CA . GLU A 1 128 ? 4.293 23.828 18.234 1 97.75 128 GLU A CA 1
ATOM 1048 C C . GLU A 1 128 ? 3.336 22.812 18.844 1 97.75 128 GLU A C 1
ATOM 1050 O O . GLU A 1 128 ? 3.762 21.891 19.547 1 97.75 128 GLU A O 1
ATOM 1055 N N . GLN A 1 129 ? 2.064 22.953 18.594 1 97.81 129 GLN A N 1
ATOM 1056 C CA . GLN A 1 129 ? 1.062 22.062 19.156 1 97.81 129 GLN A CA 1
ATOM 1057 C C . GLN A 1 129 ? 1.15 20.672 18.516 1 97.81 129 GLN A C 1
ATOM 1059 O O . GLN A 1 129 ? 0.902 19.672 19.188 1 97.81 129 GLN A O 1
ATOM 1064 N N . LEU A 1 130 ? 1.477 20.656 17.25 1 97.88 130 LEU A N 1
ATOM 1065 C CA . LEU A 1 130 ? 1.711 19.375 16.578 1 97.88 130 LEU A CA 1
ATOM 1066 C C . LEU A 1 130 ? 2.867 18.625 17.219 1 97.88 130 LEU A C 1
ATOM 1068 O O . LEU A 1 130 ? 2.742 17.438 17.531 1 97.88 130 LEU A O 1
ATOM 1072 N N . ASN A 1 131 ? 3.932 19.344 17.469 1 96.5 131 ASN A N 1
ATOM 1073 C CA . ASN A 1 131 ? 5.094 18.719 18.094 1 96.5 131 ASN A CA 1
ATOM 1074 C C . ASN A 1 131 ? 4.77 18.203 19.5 1 96.5 131 ASN A C 1
ATOM 1076 O O . ASN A 1 131 ? 5.16 17.094 19.859 1 96.5 131 ASN A O 1
ATOM 1080 N N . ALA A 1 132 ? 4.121 19.016 20.234 1 97.06 132 ALA A N 1
ATOM 1081 C CA . ALA A 1 132 ? 3.723 18.609 21.578 1 97.06 132 ALA A CA 1
ATOM 1082 C C . ALA A 1 132 ? 2.844 17.359 21.547 1 97.06 132 ALA A C 1
ATOM 1084 O O . ALA A 1 132 ? 2.994 16.469 22.375 1 97.06 132 ALA A O 1
ATOM 1085 N N . PHE A 1 133 ? 1.939 17.344 20.625 1 97.25 133 PHE A N 1
ATOM 1086 C CA . PHE A 1 133 ? 1.033 16.203 20.453 1 97.25 133 PHE A CA 1
ATOM 1087 C C . PHE A 1 133 ? 1.807 14.938 20.125 1 97.25 133 PHE A C 1
ATOM 1089 O O . PHE A 1 133 ? 1.558 13.883 20.719 1 97.25 133 PHE A O 1
ATOM 1096 N N . ILE A 1 134 ? 2.734 15.023 19.156 1 95.06 134 ILE A N 1
ATOM 1097 C CA . ILE A 1 134 ? 3.518 13.883 18.703 1 95.06 134 ILE A CA 1
ATOM 1098 C C . ILE A 1 134 ? 4.414 13.391 19.828 1 95.06 134 ILE A C 1
ATOM 1100 O O . ILE A 1 134 ? 4.547 12.18 20.047 1 95.06 134 ILE A O 1
ATOM 1104 N N . MET A 1 135 ? 4.996 14.297 20.547 1 92.06 135 MET A N 1
ATOM 1105 C CA . MET A 1 135 ? 5.902 13.945 21.641 1 92.06 135 MET A CA 1
ATOM 1106 C C . MET A 1 135 ? 5.156 13.25 22.766 1 92.06 135 MET A C 1
ATOM 1108 O O . MET A 1 135 ? 5.742 12.461 23.516 1 92.06 135 MET A O 1
ATOM 1112 N N . LYS A 1 136 ? 3.922 13.492 22.906 1 92.06 136 LYS A N 1
ATOM 1113 C CA . LYS A 1 136 ? 3.105 12.883 23.953 1 92.06 136 LYS A CA 1
ATOM 1114 C C . LYS A 1 136 ? 2.594 11.508 23.531 1 92.06 136 LYS A C 1
ATOM 1116 O O . LYS A 1 136 ? 2.129 10.734 24.359 1 92.06 136 LYS A O 1
ATOM 1121 N N . SER A 1 137 ? 2.695 11.227 22.281 1 89.56 137 SER A N 1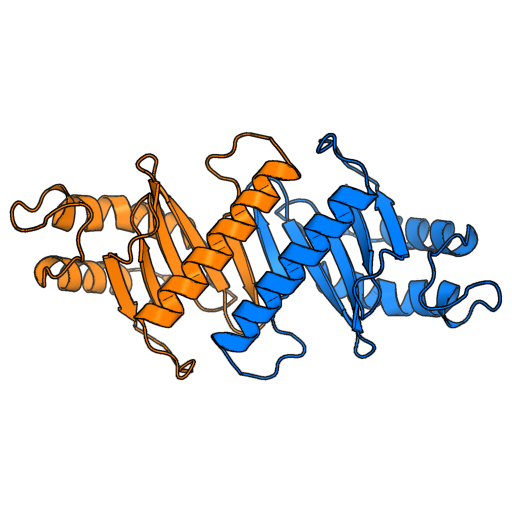
ATOM 1122 C CA . SER A 1 137 ? 2.186 9.961 21.75 1 89.56 137 SER A CA 1
ATOM 1123 C C . SER A 1 137 ? 3.059 8.789 22.188 1 89.56 137 SER A C 1
ATOM 1125 O O . SER A 1 137 ? 4.281 8.922 22.281 1 89.56 137 SER A O 1
ATOM 1127 N N . PRO A 1 138 ? 2.439 7.68 22.5 1 86.19 138 PRO A N 1
ATOM 1128 C CA . PRO A 1 138 ? 3.215 6.488 22.844 1 86.19 138 PRO A CA 1
ATOM 1129 C C . PRO A 1 138 ? 4.148 6.047 21.719 1 86.19 138 PRO A C 1
ATOM 1131 O O . PRO A 1 138 ? 5.082 5.273 21.953 1 86.19 138 PRO A O 1
ATOM 1134 N N . LEU A 1 139 ? 3.975 6.484 20.531 1 83 139 LEU A N 1
ATOM 1135 C CA . LEU A 1 139 ? 4.785 6.109 19.375 1 83 139 LEU A CA 1
ATOM 1136 C C . LEU A 1 139 ? 6.074 6.922 19.328 1 83 139 LEU A C 1
ATOM 1138 O O . LEU A 1 139 ? 6.992 6.598 18.578 1 83 139 LEU A O 1
ATOM 1142 N N . TYR A 1 140 ? 6.031 8.055 19.969 1 75.44 140 TYR A N 1
ATOM 1143 C CA . TYR A 1 140 ? 7.219 8.898 20.016 1 75.44 140 TYR A CA 1
ATOM 1144 C C . TYR A 1 140 ? 8.219 8.391 21.047 1 75.44 140 TYR A C 1
ATOM 1146 O O . TYR A 1 140 ? 9.422 8.625 20.938 1 75.44 140 TYR A O 1
ATOM 1154 N N . LYS A 1 141 ? 7.848 7.637 22.016 1 61.25 141 LYS A N 1
ATOM 1155 C CA . LYS A 1 141 ? 8.703 7.227 23.125 1 61.25 141 LYS A CA 1
ATOM 1156 C C . LYS A 1 141 ? 9.758 6.219 22.656 1 61.25 141 LYS A C 1
ATOM 1158 O O . LYS A 1 141 ? 9.469 5.355 21.828 1 61.25 141 LYS A O 1
ATOM 1163 N N . MET B 1 1 ? -11.898 -18.875 5.719 1 70.25 1 MET B N 1
ATOM 1164 C CA . MET B 1 1 ? -10.594 -18.969 5.066 1 70.25 1 MET B CA 1
ATOM 1165 C C . MET B 1 1 ? -10 -17.594 4.832 1 70.25 1 MET B C 1
ATOM 1167 O O . MET B 1 1 ? -10.672 -16.703 4.297 1 70.25 1 MET B O 1
ATOM 1171 N N . MET B 1 2 ? -8.633 -17.344 5.273 1 88.56 2 MET B N 1
ATOM 1172 C CA . MET B 1 2 ? -8.023 -16.031 5.336 1 88.56 2 MET B CA 1
ATOM 1173 C C . MET B 1 2 ? -7.414 -15.648 3.99 1 88.56 2 MET B C 1
ATOM 1175 O O . MET B 1 2 ? -7.09 -14.477 3.76 1 88.56 2 MET B O 1
ATOM 1179 N N . ILE B 1 3 ? -7.43 -16.703 3.098 1 93.94 3 ILE B N 1
ATOM 1180 C CA . ILE B 1 3 ? -6.82 -16.438 1.8 1 93.94 3 ILE B CA 1
ATOM 1181 C C . ILE B 1 3 ? -7.906 -16.266 0.742 1 93.94 3 ILE B C 1
ATOM 1183 O O . ILE B 1 3 ? -8.75 -17.156 0.56 1 93.94 3 ILE B O 1
ATOM 1187 N N . HIS B 1 4 ? -7.867 -15.203 0.067 1 93.38 4 HIS B N 1
ATOM 1188 C CA . HIS B 1 4 ? -8.914 -14.906 -0.901 1 93.38 4 HIS B CA 1
ATOM 1189 C C . HIS B 1 4 ? -8.516 -15.367 -2.301 1 93.38 4 HIS B C 1
ATOM 1191 O O . HIS B 1 4 ? -9.25 -16.125 -2.941 1 93.38 4 HIS B O 1
ATOM 1197 N N . ASN B 1 5 ? -7.426 -14.883 -2.762 1 94.38 5 ASN B N 1
ATOM 1198 C CA . ASN B 1 5 ? -6.996 -15.227 -4.113 1 94.38 5 ASN B CA 1
ATOM 1199 C C . ASN B 1 5 ? -5.496 -15.016 -4.297 1 94.38 5 ASN B C 1
ATOM 1201 O O . ASN B 1 5 ? -4.836 -14.438 -3.432 1 94.38 5 ASN B O 1
ATOM 1205 N N . LEU B 1 6 ? -4.992 -15.547 -5.477 1 96.81 6 LEU B N 1
ATOM 1206 C CA . LEU B 1 6 ? -3.57 -15.492 -5.801 1 96.81 6 LEU B CA 1
ATOM 1207 C C . LEU B 1 6 ? -3.357 -15.125 -7.262 1 96.81 6 LEU B C 1
ATOM 1209 O O . LEU B 1 6 ? -4.031 -15.656 -8.148 1 96.81 6 LEU B O 1
ATOM 1213 N N . TYR B 1 7 ? -2.484 -14.18 -7.441 1 97.38 7 TYR B N 1
ATOM 1214 C CA . TYR B 1 7 ? -1.997 -13.836 -8.773 1 97.38 7 TYR B CA 1
ATOM 1215 C C . TYR B 1 7 ? -0.509 -14.141 -8.906 1 97.38 7 TYR B C 1
ATOM 1217 O O . TYR B 1 7 ? 0.267 -13.883 -7.984 1 97.38 7 TYR B O 1
ATOM 1225 N N . ILE B 1 8 ? -0.128 -14.594 -10.047 1 98 8 ILE B N 1
ATOM 1226 C CA . ILE B 1 8 ? 1.286 -14.773 -10.359 1 98 8 ILE B CA 1
ATOM 1227 C C . ILE B 1 8 ? 1.623 -14.039 -11.656 1 98 8 ILE B C 1
ATOM 1229 O O . ILE B 1 8 ? 0.923 -14.188 -12.664 1 98 8 ILE B O 1
ATOM 1233 N N . PHE B 1 9 ? 2.668 -13.305 -11.586 1 98 9 PHE B N 1
ATOM 1234 C CA . PHE B 1 9 ? 3.104 -12.547 -12.75 1 98 9 PHE B CA 1
ATOM 1235 C C . PHE B 1 9 ? 4.555 -12.867 -13.094 1 98 9 PHE B C 1
ATOM 1237 O O . PHE B 1 9 ? 5.363 -13.133 -12.203 1 98 9 PHE B O 1
ATOM 1244 N N . SER B 1 10 ? 4.852 -12.766 -14.391 1 96.56 10 SER B N 1
ATOM 1245 C CA . SER B 1 10 ? 6.242 -12.867 -14.812 1 96.56 10 SER B CA 1
ATOM 1246 C C . SER B 1 10 ? 7.012 -11.586 -14.508 1 96.56 10 SER B C 1
ATOM 1248 O O . SER B 1 10 ? 6.418 -10.578 -14.102 1 96.56 10 SER B O 1
ATOM 1250 N N . ARG B 1 11 ? 8.305 -11.625 -14.703 1 93.19 11 ARG B N 1
ATOM 1251 C CA . ARG B 1 11 ? 9.188 -10.492 -14.453 1 93.19 11 ARG B CA 1
ATOM 1252 C C . ARG B 1 11 ? 8.727 -9.258 -15.219 1 93.19 11 ARG B C 1
ATOM 1254 O O . ARG B 1 11 ? 8.766 -8.141 -14.695 1 93.19 11 ARG B O 1
ATOM 1261 N N . ASN B 1 12 ? 8.211 -9.484 -16.406 1 91.94 12 ASN B N 1
ATOM 1262 C CA . ASN B 1 12 ? 7.844 -8.383 -17.281 1 91.94 12 ASN B CA 1
ATOM 1263 C C . ASN B 1 12 ? 6.371 -8.008 -17.125 1 91.94 12 ASN B C 1
ATOM 1265 O O . ASN B 1 12 ? 5.855 -7.176 -17.875 1 91.94 12 ASN B O 1
ATOM 1269 N N . GLY B 1 13 ? 5.699 -8.68 -16.203 1 94.06 13 GLY B N 1
ATOM 1270 C CA . GLY B 1 13 ? 4.332 -8.289 -15.914 1 94.06 13 GLY B CA 1
ATOM 1271 C C . GLY B 1 13 ? 3.299 -9.156 -16.609 1 94.06 13 GLY B C 1
ATOM 1272 O O . GLY B 1 13 ? 2.104 -8.867 -16.562 1 94.06 13 GLY B O 1
ATOM 1273 N N . ALA B 1 14 ? 3.738 -10.156 -17.312 1 95.56 14 ALA B N 1
ATOM 1274 C CA . ALA B 1 14 ? 2.777 -11.07 -17.922 1 95.56 14 ALA B CA 1
ATOM 1275 C C . ALA B 1 14 ? 1.958 -11.797 -16.859 1 95.56 14 ALA B C 1
ATOM 1277 O O . ALA B 1 14 ? 2.496 -12.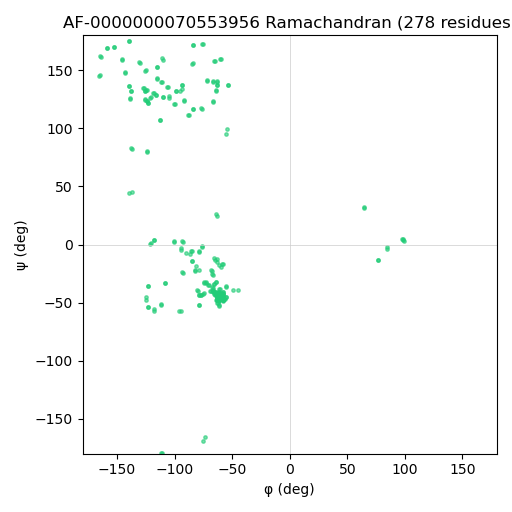219 -15.836 1 95.56 14 ALA B O 1
ATOM 1278 N N . PHE B 1 15 ? 0.684 -11.891 -17.141 1 96.75 15 PHE B N 1
ATOM 1279 C CA . PHE B 1 15 ? -0.244 -12.602 -16.266 1 96.75 15 PHE B CA 1
ATOM 1280 C C . PHE B 1 15 ? -0.103 -14.109 -16.438 1 96.75 15 PHE B C 1
ATOM 1282 O O . PHE B 1 15 ? -0.426 -14.648 -17.5 1 96.75 15 PHE B O 1
ATOM 1289 N N . LEU B 1 16 ? 0.307 -14.883 -15.375 1 97.31 16 LEU B N 1
ATOM 1290 C CA . LEU B 1 16 ? 0.661 -16.297 -15.539 1 97.31 16 LEU B CA 1
ATOM 1291 C C . LEU B 1 16 ? -0.4 -17.188 -14.914 1 97.31 16 LEU B C 1
ATOM 1293 O O . LEU B 1 16 ? -0.626 -18.312 -15.391 1 97.31 16 LEU B O 1
ATOM 1297 N N . TYR B 1 17 ? -1 -16.703 -13.852 1 97.69 17 TYR B N 1
ATOM 1298 C CA . TYR B 1 17 ? -1.87 -17.641 -13.148 1 97.69 17 TYR B CA 1
ATO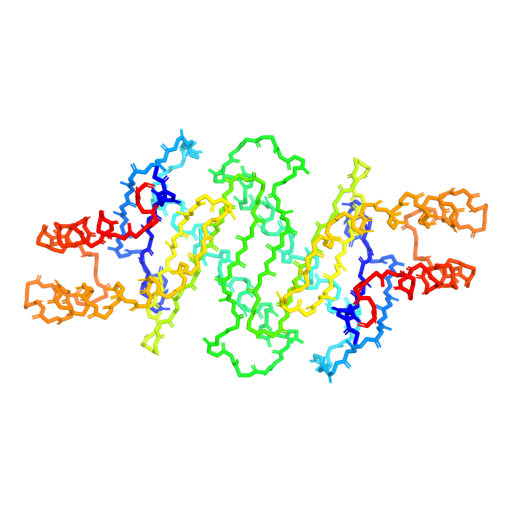M 1299 C C . TYR B 1 17 ? -2.783 -16.906 -12.172 1 97.69 17 TYR B C 1
ATOM 1301 O O . TYR B 1 17 ? -2.398 -15.883 -11.602 1 97.69 17 TYR B O 1
ATOM 1309 N N . TYR B 1 18 ? -3.963 -17.438 -12.055 1 96.5 18 TYR B N 1
ATOM 1310 C CA . TYR B 1 18 ? -4.93 -16.953 -11.078 1 96.5 18 TYR B CA 1
ATOM 1311 C C . TYR B 1 18 ? -5.68 -18.109 -10.422 1 96.5 18 TYR B C 1
ATOM 1313 O O . TYR B 1 18 ? -6.047 -19.078 -11.094 1 96.5 18 TYR B O 1
ATOM 1321 N N . ASP B 1 19 ? -5.832 -18 -9.125 1 95.31 19 ASP B N 1
ATOM 1322 C CA . ASP B 1 19 ? -6.742 -18.891 -8.414 1 95.31 19 ASP B CA 1
ATOM 1323 C C . ASP B 1 19 ? -7.414 -18.172 -7.246 1 95.31 19 ASP B C 1
ATOM 1325 O O . ASP B 1 19 ? -6.93 -17.141 -6.789 1 95.31 19 ASP B O 1
ATOM 1329 N N . GLU B 1 20 ? -8.516 -18.688 -6.82 1 93.38 20 GLU B N 1
ATOM 1330 C CA . GLU B 1 20 ? -9.281 -18.047 -5.754 1 93.38 20 GLU B CA 1
ATOM 1331 C C . GLU B 1 20 ? -9.914 -19.094 -4.828 1 93.38 20 GLU B C 1
ATOM 1333 O O . GLU B 1 20 ? -10.289 -20.172 -5.27 1 93.38 20 GLU B O 1
ATOM 1338 N N . TRP B 1 21 ? -10.078 -18.828 -3.57 1 91.75 21 TRP B N 1
ATOM 1339 C CA . TRP B 1 21 ? -10.625 -19.75 -2.574 1 91.75 21 TRP B CA 1
ATOM 1340 C C . TRP B 1 21 ? -11.812 -19.125 -1.856 1 91.75 21 TRP B C 1
ATOM 1342 O O . TRP B 1 21 ? -12.773 -19.828 -1.51 1 91.75 21 TRP B O 1
ATOM 1352 N N . LYS B 1 22 ? -11.672 -17.844 -1.441 1 80.94 22 LYS B N 1
ATOM 1353 C CA . LYS B 1 22 ? -12.773 -17.141 -0.792 1 80.94 22 LYS B CA 1
ATOM 1354 C C . LYS B 1 22 ? -12.891 -15.703 -1.302 1 80.94 22 LYS B C 1
ATOM 1356 O O . LYS B 1 22 ? -12.016 -14.867 -1.029 1 80.94 22 LYS B O 1
ATOM 1361 N N . ARG B 1 23 ? -13.57 -15.641 -2.428 1 72.94 23 ARG B N 1
ATOM 1362 C CA . ARG B 1 23 ? -13.742 -14.25 -2.834 1 72.94 23 ARG B CA 1
ATOM 1363 C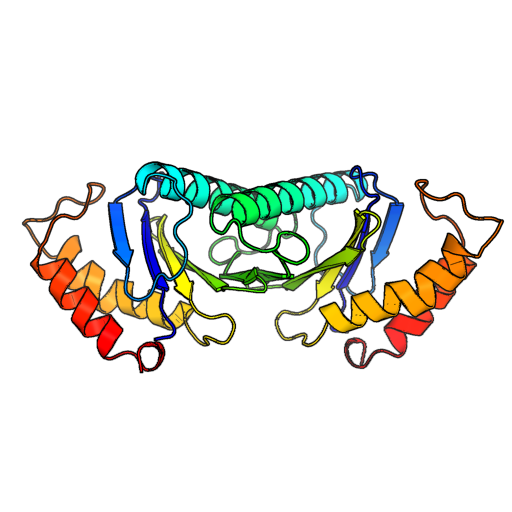 C . ARG B 1 23 ? -15.203 -13.836 -2.754 1 72.94 23 ARG B C 1
ATOM 1365 O O . ARG B 1 23 ? -16.078 -14.484 -3.338 1 72.94 23 ARG B O 1
ATOM 1372 N N . SER B 1 24 ? -15.445 -13.031 -1.749 1 63.06 24 SER B N 1
ATOM 1373 C CA . SER B 1 24 ? -16.828 -12.633 -1.498 1 63.06 24 SER B CA 1
ATOM 1374 C C . SER B 1 24 ? -17.297 -11.602 -2.523 1 63.06 24 SER B C 1
ATOM 1376 O O . SER B 1 24 ? -18.453 -11.609 -2.934 1 63.06 24 SER B O 1
ATOM 1378 N N . LYS B 1 25 ? -16.391 -10.594 -2.844 1 63.62 25 LYS B N 1
ATOM 1379 C CA . LYS B 1 25 ? -16.875 -9.539 -3.736 1 63.62 25 LYS B CA 1
ATOM 1380 C C . LYS B 1 25 ? -16.094 -9.539 -5.051 1 63.62 25 LYS B C 1
ATOM 1382 O O . LYS B 1 25 ? -14.867 -9.664 -5.055 1 63.62 25 LYS B O 1
ATOM 1387 N N . SER B 1 26 ? -17.016 -9.562 -6.121 1 66 26 SER B N 1
ATOM 1388 C CA . SER B 1 26 ? -16.406 -9.531 -7.449 1 66 26 SER B CA 1
ATOM 1389 C C . SER B 1 26 ? -16.312 -8.109 -7.98 1 66 26 SER B C 1
ATOM 1391 O O . SER B 1 26 ? -17.156 -7.262 -7.664 1 66 26 SER B O 1
ATOM 1393 N N . SER B 1 27 ? -15.227 -7.578 -8.547 1 69.69 27 SER B N 1
ATOM 1394 C CA . SER B 1 27 ? -14.992 -6.258 -9.117 1 69.69 27 SER B CA 1
ATOM 1395 C C . SER B 1 27 ? -15.844 -6.027 -10.359 1 69.69 27 SER B C 1
ATOM 1397 O O . SER B 1 27 ? -16.047 -4.887 -10.773 1 69.69 27 SER B O 1
ATOM 1399 N N . GLY B 1 28 ? -16.453 -7.039 -10.883 1 77.81 28 GLY B N 1
ATOM 1400 C CA . GLY B 1 28 ? -17.156 -6.938 -12.156 1 77.81 28 GLY B CA 1
ATOM 1401 C C . GLY B 1 28 ? -16.234 -6.926 -13.352 1 77.81 28 GLY B C 1
ATOM 1402 O O . GLY B 1 28 ? -16.688 -7 -14.5 1 77.81 28 GLY B O 1
ATOM 1403 N N . MET B 1 29 ? -15.016 -6.742 -13.172 1 84.69 29 MET B N 1
ATOM 1404 C CA . MET B 1 29 ? -14.016 -6.77 -14.234 1 84.69 29 MET B CA 1
ATOM 1405 C C . MET B 1 29 ? -13.547 -8.195 -14.508 1 84.69 29 MET B C 1
ATOM 1407 O O . MET B 1 29 ? -13.703 -9.078 -13.664 1 84.69 29 MET B O 1
ATOM 1411 N N . SER B 1 30 ? -13.062 -8.328 -15.789 1 89.81 30 SER B N 1
ATOM 1412 C CA . SER B 1 30 ? -12.453 -9.617 -16.094 1 89.81 30 SER B CA 1
ATOM 1413 C C . SER B 1 30 ? -11.195 -9.852 -15.266 1 89.81 30 SER B C 1
ATOM 1415 O O . SER B 1 30 ? -10.57 -8.906 -14.805 1 89.81 30 SER B O 1
ATOM 1417 N N . ARG B 1 31 ? -10.859 -11.07 -15.141 1 88.88 31 ARG B N 1
ATOM 1418 C CA . ARG B 1 31 ? -9.664 -11.43 -14.383 1 88.88 31 ARG B CA 1
ATOM 1419 C C . ARG B 1 31 ? -8.414 -10.812 -15.008 1 88.88 31 ARG B C 1
ATOM 1421 O O . ARG B 1 31 ? -7.523 -10.359 -14.297 1 88.88 31 ARG B O 1
ATOM 1428 N N . GLU B 1 32 ? -8.414 -10.812 -16.281 1 92.31 32 GLU B N 1
ATOM 1429 C CA . GLU B 1 32 ? -7.285 -10.242 -17 1 92.31 32 GLU B CA 1
ATOM 1430 C C . GLU B 1 32 ? -7.172 -8.742 -16.75 1 92.31 32 GLU B C 1
ATOM 1432 O O . GLU B 1 32 ? -6.07 -8.227 -16.531 1 92.31 32 GLU B O 1
ATOM 1437 N N . GLU B 1 33 ? -8.258 -8.094 -16.766 1 92.62 33 GLU B N 1
ATOM 1438 C CA . GLU B 1 33 ? -8.273 -6.66 -16.5 1 92.62 33 GLU B CA 1
ATOM 1439 C C . GLU B 1 33 ? -7.855 -6.359 -15.07 1 92.62 33 GLU B C 1
ATOM 1441 O O . GLU B 1 33 ? -7.055 -5.449 -14.828 1 92.62 33 GLU B O 1
ATOM 1446 N N . GLU B 1 34 ? -8.359 -7.152 -14.195 1 92.62 34 GLU B N 1
ATOM 1447 C CA . GLU B 1 34 ? -7.98 -6.988 -12.797 1 92.62 34 GLU B CA 1
ATOM 1448 C C . GLU B 1 34 ? -6.484 -7.207 -12.594 1 92.62 34 GLU B C 1
ATOM 1450 O O . GLU B 1 34 ? -5.836 -6.461 -11.859 1 92.62 34 GLU B O 1
ATOM 1455 N N . ALA B 1 35 ? -6.031 -8.203 -13.258 1 94.44 35 ALA B N 1
ATOM 1456 C CA . ALA B 1 35 ? -4.613 -8.539 -13.148 1 94.44 35 ALA B CA 1
ATOM 1457 C C . ALA B 1 35 ? -3.742 -7.398 -13.672 1 94.44 35 ALA B C 1
ATOM 1459 O O . ALA B 1 35 ? -2.727 -7.055 -13.062 1 94.44 35 ALA B O 1
ATOM 1460 N N . LYS B 1 36 ? -4.16 -6.863 -14.703 1 94.44 36 LYS B N 1
ATOM 1461 C CA . LYS B 1 36 ? -3.424 -5.75 -15.289 1 94.44 36 LYS B CA 1
ATOM 1462 C C . LYS B 1 36 ? -3.404 -4.547 -14.352 1 94.44 36 LYS B C 1
ATOM 1464 O O . LYS B 1 36 ? -2.359 -3.926 -14.156 1 94.44 36 LYS B O 1
ATOM 1469 N N . LEU B 1 37 ? -4.535 -4.262 -13.875 1 93.69 37 LEU B N 1
ATOM 1470 C CA . LEU B 1 37 ? -4.641 -3.162 -12.922 1 93.69 37 LEU B CA 1
ATOM 1471 C C . LEU B 1 37 ? -3.775 -3.42 -11.695 1 93.69 37 LEU B C 1
ATOM 1473 O O . LEU B 1 37 ? -3.08 -2.518 -11.219 1 93.69 37 LEU B O 1
ATOM 1477 N N . MET B 1 38 ? -3.834 -4.605 -11.242 1 94.19 38 MET B N 1
ATOM 1478 C CA . MET B 1 38 ? -3.061 -5 -10.07 1 94.19 38 MET B CA 1
ATOM 1479 C C . MET B 1 38 ? -1.564 -4.844 -10.32 1 94.19 38 MET B C 1
ATOM 1481 O O . MET B 1 38 ? -0.847 -4.262 -9.508 1 94.19 38 MET B O 1
ATOM 1485 N N . TYR B 1 39 ? -1.19 -5.352 -11.438 1 95.56 39 TYR B N 1
ATOM 1486 C CA . TYR B 1 39 ? 0.223 -5.246 -11.781 1 95.56 39 TYR B CA 1
ATOM 1487 C C . TYR B 1 39 ? 0.647 -3.785 -11.891 1 95.56 39 TYR B C 1
ATOM 1489 O O . TYR B 1 39 ? 1.711 -3.402 -11.398 1 95.56 39 TYR B O 1
ATOM 1497 N N . GLY B 1 40 ? -0.116 -3.037 -12.539 1 94.19 40 GLY B N 1
ATOM 1498 C CA . GLY B 1 40 ? 0.169 -1.616 -12.664 1 94.19 40 GLY B CA 1
ATOM 1499 C C . GLY B 1 40 ? 0.323 -0.919 -11.32 1 94.19 40 GLY B C 1
ATOM 1500 O O . GLY B 1 40 ? 1.225 -0.098 -11.148 1 94.19 40 GLY B O 1
ATOM 1501 N N . MET B 1 41 ? -0.532 -1.19 -10.461 1 94.38 41 MET B N 1
ATOM 1502 C CA . MET B 1 41 ? -0.484 -0.589 -9.125 1 94.38 41 MET B CA 1
ATOM 1503 C C . MET B 1 41 ? 0.792 -0.989 -8.398 1 94.38 41 MET B C 1
ATOM 1505 O O . MET B 1 41 ? 1.482 -0.137 -7.832 1 94.38 41 MET B O 1
ATOM 1509 N N . ILE B 1 42 ? 1.098 -2.244 -8.422 1 94.19 42 ILE B N 1
ATOM 1510 C CA . ILE B 1 42 ? 2.295 -2.738 -7.75 1 94.19 42 ILE B CA 1
ATOM 1511 C C . ILE B 1 42 ? 3.533 -2.076 -8.352 1 94.19 42 ILE B C 1
ATOM 1513 O O . ILE B 1 42 ? 4.445 -1.674 -7.621 1 94.19 42 ILE B O 1
ATOM 1517 N N . TYR B 1 43 ? 3.512 -2.014 -9.602 1 92.38 43 TYR B N 1
ATOM 1518 C CA . TYR B 1 43 ? 4.621 -1.37 -10.297 1 92.38 43 TYR B CA 1
ATOM 1519 C C . TYR B 1 43 ? 4.797 0.07 -9.828 1 92.38 43 TYR B C 1
ATOM 1521 O O . TYR B 1 43 ? 5.918 0.508 -9.555 1 92.38 43 TYR B O 1
ATOM 1529 N N . SER B 1 44 ? 3.756 0.771 -9.789 1 92.06 44 SER B N 1
ATOM 1530 C CA . SER B 1 44 ? 3.771 2.16 -9.344 1 92.06 44 SER B CA 1
ATOM 1531 C C . SER B 1 44 ? 4.281 2.271 -7.906 1 92.06 44 SER B C 1
ATOM 1533 O O . SER B 1 44 ? 5.102 3.143 -7.602 1 92.06 44 SER B O 1
ATOM 1535 N N . LEU B 1 45 ? 3.816 1.433 -7.07 1 92.62 45 LEU B N 1
ATOM 1536 C CA . LEU B 1 45 ? 4.203 1.435 -5.664 1 92.62 45 LEU B CA 1
ATOM 1537 C C . LEU B 1 45 ? 5.691 1.145 -5.512 1 92.62 45 LEU B C 1
ATOM 1539 O O . LEU B 1 45 ? 6.387 1.834 -4.762 1 92.62 45 LEU B O 1
ATOM 1543 N N . LYS B 1 46 ? 6.129 0.214 -6.191 1 91.88 46 LYS B N 1
ATOM 1544 C CA . LYS B 1 46 ? 7.543 -0.134 -6.133 1 91.88 46 LYS B CA 1
ATOM 1545 C C . LYS B 1 46 ? 8.414 1.021 -6.617 1 91.88 46 LYS B C 1
ATOM 1547 O O . LYS B 1 46 ? 9.477 1.284 -6.051 1 91.88 46 LYS B O 1
ATOM 1552 N N . SER B 1 47 ? 7.977 1.535 -7.676 1 89.19 47 SER B N 1
ATOM 1553 C CA . SER B 1 47 ? 8.703 2.684 -8.203 1 89.19 47 SER B CA 1
ATOM 1554 C C . SER B 1 47 ? 8.773 3.812 -7.184 1 89.19 47 SER B C 1
ATOM 1556 O O . SER B 1 47 ? 9.82 4.438 -7.016 1 89.19 47 SER B O 1
ATOM 1558 N N . PHE B 1 48 ? 7.699 4.062 -6.52 1 90.19 48 PHE B N 1
ATOM 1559 C CA . PHE B 1 48 ? 7.629 5.098 -5.492 1 90.19 48 PHE B CA 1
ATOM 1560 C C . PHE B 1 48 ? 8.594 4.793 -4.352 1 90.19 48 PHE B C 1
ATOM 1562 O O . PHE B 1 48 ? 9.367 5.656 -3.939 1 90.19 48 PHE B O 1
ATOM 1569 N N . VAL B 1 49 ? 8.469 3.602 -3.852 1 89.5 49 VAL B N 1
ATOM 1570 C CA . VAL B 1 49 ? 9.289 3.186 -2.721 1 89.5 49 VAL B CA 1
ATOM 1571 C C . VAL B 1 49 ? 10.773 3.311 -3.08 1 89.5 49 VAL B C 1
ATOM 1573 O O . VAL B 1 49 ? 11.578 3.768 -2.268 1 89.5 49 VAL B O 1
ATOM 1576 N N . ALA B 1 50 ? 11.109 2.936 -4.273 1 87.19 50 ALA B N 1
ATOM 1577 C CA . ALA B 1 50 ? 12.492 2.992 -4.73 1 87.19 50 ALA B CA 1
ATOM 1578 C C . ALA B 1 50 ? 12.984 4.434 -4.812 1 87.19 50 ALA B C 1
ATOM 1580 O O . ALA B 1 50 ? 14.156 4.715 -4.551 1 87.19 50 ALA B O 1
ATOM 1581 N N . LYS B 1 51 ? 12.133 5.336 -5.145 1 85.31 51 LYS B N 1
ATOM 1582 C CA . LYS B 1 51 ? 12.508 6.738 -5.324 1 85.31 51 LYS B CA 1
ATOM 1583 C C . LYS B 1 51 ? 12.648 7.445 -3.98 1 85.31 51 LYS B C 1
ATOM 1585 O O . LYS B 1 51 ? 13.531 8.289 -3.807 1 85.31 51 LYS B O 1
ATOM 1590 N N . ILE B 1 52 ? 11.734 7.219 -3.072 1 82.12 52 ILE B N 1
ATOM 1591 C CA . ILE B 1 52 ? 11.672 7.93 -1.801 1 82.12 52 ILE B CA 1
ATOM 1592 C C . ILE B 1 52 ? 12.734 7.383 -0.851 1 82.12 52 ILE B C 1
ATOM 1594 O O . ILE B 1 52 ? 13.328 8.133 -0.072 1 82.12 52 ILE B O 1
ATOM 1598 N N . ALA B 1 53 ? 12.922 6.137 -0.752 1 73.69 53 ALA B N 1
ATOM 1599 C CA . ALA B 1 53 ? 13.938 5.5 0.08 1 73.69 53 ALA B CA 1
ATOM 1600 C C . ALA B 1 53 ? 14.828 4.582 -0.75 1 73.69 53 ALA B C 1
ATOM 1602 O O . ALA B 1 53 ? 14.633 3.361 -0.756 1 73.69 53 ALA B O 1
ATOM 1603 N N . PRO B 1 54 ? 15.734 5.203 -1.402 1 62.75 54 PRO B N 1
ATOM 1604 C CA . PRO B 1 54 ? 16.562 4.453 -2.35 1 62.75 54 PRO B CA 1
ATOM 1605 C C . PRO B 1 54 ? 17.406 3.375 -1.67 1 62.75 54 PRO B C 1
ATOM 1607 O O . PRO B 1 54 ? 18.266 2.768 -2.309 1 62.75 54 PRO B O 1
ATOM 1610 N N . THR B 1 55 ? 17.031 2.891 -0.551 1 57.28 55 THR B N 1
ATOM 1611 C CA . THR B 1 55 ? 17.875 1.847 0.009 1 57.28 55 THR B CA 1
ATOM 1612 C C . THR B 1 55 ? 17.703 0.542 -0.765 1 57.28 55 THR B C 1
ATOM 1614 O O . THR B 1 55 ? 16.922 0.468 -1.705 1 57.28 55 THR B O 1
ATOM 1617 N N . ASP B 1 56 ? 18.172 -0.738 -0.26 1 52.69 56 ASP B N 1
ATOM 1618 C CA . ASP B 1 56 ? 18.25 -2.029 -0.938 1 52.69 56 ASP B CA 1
ATOM 1619 C C . ASP B 1 56 ? 16.891 -2.426 -1.506 1 52.69 56 ASP B C 1
ATOM 1621 O O . ASP B 1 56 ? 15.914 -2.553 -0.763 1 52.69 56 ASP B O 1
ATOM 1625 N N . CYS B 1 57 ? 16.578 -2.174 -2.723 1 50.84 57 CYS B N 1
ATOM 1626 C CA . CYS B 1 57 ? 15.453 -2.258 -3.645 1 50.84 57 CYS B CA 1
ATOM 1627 C C . CYS B 1 57 ? 14.742 -3.6 -3.52 1 50.84 57 CYS B C 1
ATOM 1629 O O . CYS B 1 57 ? 13.555 -3.709 -3.818 1 50.84 57 CYS B O 1
ATOM 1631 N N . ASN B 1 58 ? 15.43 -4.781 -3.326 1 51.53 58 ASN B N 1
ATOM 1632 C CA . ASN B 1 58 ? 14.859 -6.102 -3.588 1 51.53 58 ASN B CA 1
ATOM 1633 C C . ASN B 1 58 ? 13.695 -6.402 -2.652 1 51.53 58 ASN B C 1
ATOM 1635 O O . ASN B 1 58 ? 12.883 -7.293 -2.926 1 51.53 58 ASN B O 1
ATOM 1639 N N . ASP B 1 59 ? 13.578 -5.617 -1.639 1 58.91 59 ASP B N 1
ATOM 1640 C CA . ASP B 1 59 ? 12.539 -6.047 -0.713 1 58.91 59 ASP B CA 1
ATOM 1641 C C . ASP B 1 59 ? 11.742 -4.852 -0.192 1 58.91 59 ASP B C 1
ATOM 1643 O O . ASP B 1 59 ? 11.375 -4.809 0.985 1 58.91 59 ASP B O 1
ATOM 1647 N N . GLY B 1 60 ? 11.461 -4.035 -1.207 1 81.25 60 GLY B N 1
ATOM 1648 C CA . GLY B 1 60 ? 10.977 -2.764 -0.689 1 81.25 60 GLY B CA 1
ATOM 1649 C C . GLY B 1 60 ? 9.523 -2.812 -0.247 1 81.25 60 GLY B C 1
ATOM 1650 O O . GLY B 1 60 ? 9.219 -2.592 0.927 1 81.25 60 GLY B O 1
ATOM 1651 N N . PHE B 1 61 ? 8.641 -3.289 -1.12 1 92.62 61 PHE B N 1
ATOM 1652 C CA . PHE B 1 61 ? 7.219 -3.281 -0.807 1 92.62 61 PHE B CA 1
ATOM 1653 C C . PHE B 1 61 ? 6.77 -4.645 -0.298 1 92.62 61 PHE B C 1
ATOM 1655 O O . PHE B 1 61 ? 7.059 -5.672 -0.918 1 92.62 61 PHE B O 1
ATOM 1662 N N . LEU B 1 62 ? 6.027 -4.684 0.815 1 94.69 62 LEU B N 1
ATOM 1663 C CA . LEU B 1 62 ? 5.633 -5.957 1.415 1 94.69 62 LEU B CA 1
ATOM 1664 C C . LEU B 1 62 ? 4.129 -6.172 1.292 1 94.69 62 LEU B C 1
ATOM 1666 O O . LEU B 1 62 ? 3.684 -7.23 0.845 1 94.69 62 LEU B O 1
ATOM 1670 N N . ASN B 1 63 ? 3.369 -5.207 1.706 1 95.94 63 ASN B N 1
ATOM 1671 C CA . ASN B 1 63 ? 1.919 -5.348 1.666 1 95.94 63 ASN B CA 1
ATOM 1672 C C . ASN B 1 63 ? 1.218 -4 1.817 1 95.94 63 ASN B C 1
ATOM 1674 O O . ASN B 1 63 ? 1.849 -3.006 2.182 1 95.94 63 ASN B O 1
ATOM 1678 N N . PHE B 1 64 ? 0.007 -3.936 1.436 1 95.12 64 PHE B N 1
ATOM 1679 C CA . PHE B 1 64 ? -0.844 -2.834 1.869 1 95.12 64 PHE B CA 1
ATOM 1680 C C . PHE B 1 64 ? -2.162 -3.357 2.428 1 95.12 64 PHE B C 1
ATOM 1682 O O . PHE B 1 64 ? -2.566 -4.484 2.131 1 95.12 64 PHE B O 1
ATOM 1689 N N . LYS B 1 65 ? -2.74 -2.48 3.273 1 94.44 65 LYS B N 1
ATOM 1690 C CA . LYS B 1 65 ? -3.928 -2.893 4.02 1 94.44 65 LYS B CA 1
ATOM 1691 C C . LYS B 1 65 ? -5.09 -1.933 3.773 1 94.44 65 LYS B C 1
ATOM 1693 O O . LYS B 1 65 ? -4.898 -0.715 3.748 1 94.44 65 LYS B O 1
ATOM 1698 N N . THR B 1 66 ? -6.184 -2.555 3.51 1 93.06 66 THR B N 1
ATOM 1699 C CA . THR B 1 66 ? -7.441 -1.813 3.471 1 93.06 66 THR B CA 1
ATOM 1700 C C . THR B 1 66 ? -8.336 -2.209 4.641 1 93.06 66 THR B C 1
ATOM 1702 O O . THR B 1 66 ? -7.938 -3.004 5.496 1 93.06 66 THR B O 1
ATOM 1705 N N . ASN B 1 67 ? -9.516 -1.594 4.688 1 89.19 67 ASN B N 1
ATOM 1706 C CA . ASN B 1 67 ? -10.477 -1.971 5.719 1 89.19 67 ASN B CA 1
ATOM 1707 C C . ASN B 1 67 ? -11.156 -3.295 5.395 1 89.19 67 ASN B C 1
ATOM 1709 O O . ASN B 1 67 ? -11.883 -3.846 6.223 1 89.19 67 ASN B O 1
ATOM 1713 N N . LYS B 1 68 ? -10.859 -3.902 4.266 1 88.88 68 LYS B N 1
ATOM 1714 C CA . LYS B 1 68 ? -11.578 -5.102 3.844 1 88.88 68 LYS B CA 1
ATOM 1715 C C . LYS B 1 68 ? -10.609 -6.266 3.625 1 88.88 68 LYS B C 1
ATOM 1717 O O . LYS B 1 68 ? -10.938 -7.414 3.926 1 88.88 68 LYS B O 1
ATOM 1722 N N . TYR B 1 69 ? -9.461 -5.938 3.135 1 91.81 69 TYR B N 1
ATOM 1723 C CA . TYR B 1 69 ? -8.516 -7 2.811 1 91.81 69 TYR B CA 1
ATOM 1724 C C . TYR B 1 69 ? -7.082 -6.496 2.895 1 91.81 69 TYR B C 1
ATOM 1726 O O . TYR B 1 69 ? -6.848 -5.297 3.043 1 91.81 69 TYR B O 1
ATOM 1734 N N . LYS B 1 70 ? -6.242 -7.414 2.826 1 94.56 70 LYS B N 1
ATOM 1735 C CA . LYS B 1 70 ? -4.805 -7.148 2.809 1 94.56 70 LYS B CA 1
ATOM 1736 C C . LYS B 1 70 ? -4.145 -7.773 1.58 1 94.56 70 LYS B C 1
ATOM 1738 O O . LYS B 1 70 ? -4.34 -8.953 1.299 1 94.56 70 LYS B O 1
ATOM 1743 N N . LEU B 1 71 ? -3.479 -6.93 0.805 1 95.81 71 LEU B N 1
ATOM 1744 C CA . LEU B 1 71 ? -2.717 -7.414 -0.34 1 95.81 71 LEU B CA 1
ATOM 1745 C C . LEU B 1 71 ? -1.27 -7.695 0.05 1 95.81 71 LEU B C 1
ATOM 1747 O O . LEU B 1 71 ? -0.571 -6.805 0.538 1 95.81 71 LEU B O 1
ATOM 1751 N N . ASN B 1 72 ? -0.807 -8.898 -0.17 1 97.12 72 ASN B N 1
ATOM 1752 C CA . ASN B 1 72 ? 0.55 -9.328 0.157 1 97.12 72 ASN B CA 1
ATOM 1753 C C . ASN B 1 72 ? 1.373 -9.586 -1.101 1 97.12 72 ASN B C 1
ATOM 1755 O O . ASN B 1 72 ? 0.881 -10.195 -2.055 1 97.12 72 ASN B O 1
ATOM 1759 N N . PHE B 1 73 ? 2.617 -9.141 -0.955 1 97.19 73 PHE B N 1
ATOM 1760 C CA . PHE B 1 73 ? 3.443 -9.156 -2.156 1 97.19 73 PHE B CA 1
ATOM 1761 C C . PHE B 1 73 ? 4.758 -9.891 -1.901 1 97.19 73 PHE B C 1
ATOM 1763 O O . PHE B 1 73 ? 5.387 -9.695 -0.857 1 97.19 73 PHE B O 1
ATOM 1770 N N . TYR B 1 74 ? 5.16 -10.781 -2.844 1 96.94 74 TYR B N 1
ATOM 1771 C CA . TYR B 1 74 ? 6.445 -11.469 -2.807 1 96.94 74 TYR B CA 1
ATOM 1772 C C . TYR B 1 74 ? 7.07 -11.531 -4.195 1 96.94 74 TYR B C 1
ATOM 1774 O O . TYR B 1 74 ? 6.441 -12.008 -5.145 1 96.94 74 TYR B O 1
ATOM 1782 N N . GLU B 1 75 ? 8.305 -11.047 -4.273 1 95.81 75 GLU B N 1
ATOM 1783 C CA . GLU B 1 75 ? 9.023 -11.062 -5.543 1 95.81 75 GLU B CA 1
ATOM 1784 C C . GLU B 1 75 ? 10.289 -11.914 -5.441 1 95.81 75 GLU B C 1
ATOM 1786 O O . GLU B 1 75 ? 11.102 -11.719 -4.535 1 95.81 75 GLU B O 1
ATOM 1791 N N . THR B 1 76 ? 10.461 -12.781 -6.367 1 95.5 76 THR B N 1
ATOM 1792 C CA . THR B 1 76 ? 11.633 -13.641 -6.379 1 95.5 76 THR B CA 1
ATOM 1793 C C . THR B 1 76 ? 12.82 -12.938 -7.027 1 95.5 76 THR B C 1
ATOM 1795 O O . THR B 1 76 ? 12.664 -11.867 -7.621 1 95.5 76 THR B O 1
ATOM 1798 N N . ALA B 1 77 ? 13.969 -13.547 -6.934 1 92 77 ALA B N 1
ATOM 1799 C CA . ALA B 1 77 ? 15.172 -12.992 -7.543 1 92 77 ALA B CA 1
ATOM 1800 C C . ALA B 1 77 ? 15.047 -12.938 -9.062 1 92 77 ALA B C 1
ATOM 1802 O O . ALA B 1 77 ? 15.594 -12.039 -9.703 1 92 77 ALA B O 1
ATOM 1803 N N . SER B 1 78 ? 14.32 -13.898 -9.625 1 92.56 78 SER B N 1
ATOM 1804 C CA . SER B 1 78 ? 14.148 -13.953 -11.07 1 92.56 78 SER B CA 1
ATOM 1805 C C . SER B 1 78 ? 13.102 -12.953 -11.547 1 92.56 78 SER B C 1
ATOM 1807 O O . SER B 1 78 ? 12.891 -12.797 -12.75 1 92.56 78 SER B O 1
ATOM 1809 N N . GLY B 1 79 ? 12.414 -12.281 -10.656 1 93.38 79 GLY B N 1
ATOM 1810 C CA . GLY B 1 79 ? 11.477 -11.227 -11 1 93.38 79 GLY B CA 1
ATOM 1811 C C . GLY B 1 79 ? 10.031 -11.703 -11.031 1 93.38 79 GLY B C 1
ATOM 1812 O O . GLY B 1 79 ? 9.133 -10.945 -11.398 1 93.38 79 GLY B O 1
ATOM 1813 N N . LEU B 1 80 ? 9.836 -13 -10.641 1 96.44 80 LEU B N 1
ATOM 1814 C CA . LEU B 1 80 ? 8.469 -13.484 -10.508 1 96.44 80 LEU B CA 1
ATOM 1815 C C . LEU B 1 80 ? 7.746 -12.781 -9.359 1 96.44 80 LEU B C 1
ATOM 1817 O O . LEU B 1 80 ? 8.328 -12.555 -8.297 1 96.44 80 LEU B O 1
ATOM 1821 N N . LYS B 1 81 ? 6.496 -12.5 -9.625 1 96.81 81 LYS B N 1
ATOM 1822 C CA . LYS B 1 81 ? 5.727 -11.773 -8.625 1 96.81 81 LYS B CA 1
ATOM 1823 C C . LYS B 1 81 ? 4.504 -12.57 -8.18 1 96.81 81 LYS B C 1
ATOM 1825 O O . LYS B 1 81 ? 3.729 -13.047 -9.008 1 96.81 81 LYS B O 1
ATOM 1830 N N . PHE B 1 82 ? 4.402 -12.742 -6.902 1 98.19 82 PHE B N 1
ATOM 1831 C CA . PHE B 1 82 ? 3.244 -13.367 -6.277 1 98.19 82 PHE B CA 1
ATOM 1832 C C . PHE B 1 82 ? 2.434 -12.336 -5.496 1 98.19 82 PHE B C 1
ATOM 1834 O O . PHE B 1 82 ? 2.979 -11.617 -4.664 1 98.19 82 PHE B O 1
ATOM 1841 N N . VAL B 1 83 ? 1.146 -12.281 -5.789 1 97.19 83 VAL B N 1
ATOM 1842 C CA . VAL B 1 83 ? 0.245 -11.375 -5.078 1 97.19 83 VAL B CA 1
ATOM 1843 C C . VAL B 1 83 ? -0.9 -12.172 -4.457 1 97.19 83 VAL B C 1
ATOM 1845 O O . VAL B 1 83 ? -1.652 -12.844 -5.168 1 97.19 83 VAL B O 1
ATOM 1848 N N . MET B 1 84 ? -1.007 -12.047 -3.158 1 96.56 84 MET B N 1
ATOM 1849 C CA . MET B 1 84 ? -2.055 -12.781 -2.455 1 96.56 84 MET B CA 1
ATOM 1850 C C . MET B 1 84 ? -2.91 -11.836 -1.613 1 96.56 84 MET B C 1
ATOM 1852 O O . MET B 1 84 ? -2.381 -11.055 -0.819 1 96.56 84 MET B O 1
ATOM 1856 N N . ASN B 1 85 ? -4.168 -11.883 -1.858 1 94.62 85 ASN B N 1
ATOM 1857 C CA . ASN B 1 85 ? -5.102 -11.133 -1.021 1 94.62 85 ASN B CA 1
ATOM 1858 C C . ASN B 1 85 ? -5.645 -11.992 0.116 1 94.62 85 ASN B C 1
ATOM 1860 O O . ASN B 1 85 ? -5.965 -13.164 -0.083 1 94.62 85 ASN B O 1
ATOM 1864 N N . THR B 1 86 ? -5.719 -11.414 1.26 1 95.5 86 THR B N 1
ATOM 1865 C CA . THR B 1 86 ? -6.164 -12.133 2.449 1 95.5 86 THR B CA 1
ATOM 1866 C C . THR B 1 86 ? -7.066 -11.25 3.307 1 95.5 86 THR B C 1
ATOM 1868 O O . THR B 1 86 ? -7.297 -10.078 2.979 1 95.5 86 THR B O 1
ATOM 1871 N N . ASP B 1 87 ? -7.605 -11.859 4.375 1 93.38 87 ASP B N 1
ATOM 1872 C CA . ASP B 1 87 ? -8.234 -11.055 5.418 1 93.38 87 ASP B CA 1
ATOM 1873 C C . ASP B 1 87 ? -7.23 -10.078 6.035 1 93.38 87 ASP B C 1
ATOM 1875 O O . ASP B 1 87 ? -6.023 -10.312 6 1 93.38 87 ASP B O 1
ATOM 1879 N N . THR B 1 88 ? -7.727 -9.055 6.656 1 91.38 88 THR B N 1
ATOM 1880 C CA . THR B 1 88 ? -6.91 -7.949 7.145 1 91.38 88 THR B CA 1
ATOM 1881 C C . THR B 1 88 ? -6.016 -8.406 8.297 1 91.38 88 THR B C 1
ATOM 1883 O O . THR B 1 88 ? -4.977 -7.797 8.555 1 91.38 88 THR B O 1
ATOM 1886 N N . ASN B 1 89 ? -6.375 -9.438 8.938 1 91.44 89 ASN B N 1
ATOM 1887 C CA . ASN B 1 89 ? -5.645 -9.836 10.141 1 91.44 89 ASN B CA 1
ATOM 1888 C C . ASN B 1 89 ? -4.672 -10.977 9.852 1 91.44 89 ASN B C 1
ATOM 1890 O O . ASN B 1 89 ? -4.027 -11.492 10.766 1 91.44 89 ASN B O 1
ATOM 1894 N N . ALA B 1 90 ? -4.605 -11.375 8.586 1 92.38 90 ALA B N 1
ATOM 1895 C CA . ALA B 1 90 ? -3.709 -12.477 8.242 1 92.38 90 ALA B CA 1
ATOM 1896 C C . ALA B 1 90 ? -2.254 -12.094 8.492 1 92.38 90 ALA B C 1
ATOM 1898 O O . ALA B 1 90 ? -1.828 -10.984 8.156 1 92.38 90 ALA B O 1
ATOM 1899 N N . SER B 1 91 ? -1.528 -12.984 9.148 1 90.75 91 SER B N 1
ATOM 1900 C CA . SER B 1 91 ? -0.124 -12.75 9.469 1 90.75 91 SER B CA 1
ATOM 1901 C C . SER B 1 91 ? 0.78 -13.742 8.75 1 90.75 91 SER B C 1
ATOM 1903 O O . SER B 1 91 ? 0.326 -14.812 8.328 1 90.75 91 SER B O 1
ATOM 1905 N N . ASN B 1 92 ? 2.031 -13.328 8.492 1 91.75 92 ASN B N 1
ATOM 1906 C CA . ASN B 1 92 ? 3.09 -14.18 7.957 1 91.75 92 ASN B CA 1
ATOM 1907 C C . ASN B 1 92 ? 2.766 -14.664 6.547 1 91.75 92 ASN B C 1
ATOM 1909 O O . ASN B 1 92 ? 3.051 -15.812 6.199 1 91.75 92 ASN B O 1
ATOM 1913 N N . VAL B 1 93 ? 2.08 -13.891 5.793 1 95.75 93 VAL B N 1
ATOM 1914 C CA . VAL B 1 93 ? 1.668 -14.273 4.449 1 95.75 93 VAL B CA 1
ATOM 1915 C C . VAL B 1 93 ? 2.871 -14.242 3.51 1 95.75 93 VAL B C 1
ATOM 1917 O O . VAL B 1 93 ? 2.971 -15.055 2.59 1 95.75 93 VAL B O 1
ATOM 1920 N N . ARG B 1 94 ? 3.773 -13.344 3.771 1 94.62 94 ARG B N 1
ATOM 1921 C CA . ARG B 1 94 ? 4.973 -13.281 2.941 1 94.62 94 ARG B CA 1
ATOM 1922 C C . ARG B 1 94 ? 5.766 -14.578 3.02 1 94.62 94 ARG B C 1
ATOM 1924 O O . ARG B 1 94 ? 6.27 -15.062 2.006 1 94.62 94 ARG B O 1
ATOM 1931 N N . GLU B 1 95 ? 5.867 -15.039 4.188 1 95.25 95 GLU B N 1
ATOM 1932 C CA . GLU B 1 95 ? 6.539 -16.312 4.379 1 95.25 95 GLU B CA 1
ATOM 1933 C C . GLU B 1 95 ? 5.809 -17.438 3.652 1 95.25 95 GLU B C 1
ATOM 1935 O O . GLU B 1 95 ? 6.438 -18.328 3.084 1 95.25 95 GLU B O 1
ATOM 1940 N N . LEU B 1 96 ? 4.578 -17.406 3.734 1 96.69 96 LEU B N 1
ATOM 1941 C CA . LEU B 1 96 ? 3.764 -18.391 3.021 1 96.69 96 LEU B CA 1
ATOM 1942 C C . LEU B 1 96 ? 4.035 -18.328 1.521 1 96.69 96 LEU B C 1
ATOM 1944 O O . LEU B 1 96 ? 4.184 -19.375 0.874 1 96.69 96 LEU B O 1
ATOM 1948 N N . LEU B 1 97 ? 4.129 -17.156 1.014 1 97.75 97 LEU B N 1
ATOM 1949 C CA . LEU B 1 97 ? 4.383 -16.969 -0.412 1 97.75 97 LEU B CA 1
ATOM 1950 C C . LEU B 1 97 ? 5.777 -17.469 -0.782 1 97.75 97 LEU B C 1
ATOM 1952 O O . LEU B 1 97 ? 5.965 -18.078 -1.841 1 97.75 97 LEU B O 1
ATOM 1956 N N . HIS B 1 98 ? 6.633 -17.156 0.083 1 97 98 HIS B N 1
ATOM 1957 C CA . HIS B 1 98 ? 7.984 -17.672 -0.094 1 97 98 HIS B CA 1
ATOM 1958 C C . HIS B 1 98 ? 7.988 -19.188 -0.185 1 97 98 HIS B C 1
ATOM 1960 O O . HIS B 1 98 ? 8.594 -19.766 -1.093 1 97 98 HIS B O 1
ATOM 1966 N N . ASP B 1 99 ? 7.305 -19.828 0.702 1 97.81 99 ASP B N 1
ATOM 1967 C CA . ASP B 1 99 ? 7.215 -21.297 0.723 1 97.81 99 ASP B CA 1
ATOM 1968 C C . ASP B 1 99 ? 6.469 -21.812 -0.502 1 97.81 99 ASP B C 1
ATOM 1970 O O . ASP B 1 99 ? 6.828 -22.859 -1.057 1 97.81 99 ASP B O 1
ATOM 1974 N N . LEU B 1 100 ? 5.469 -21.141 -0.856 1 98.06 100 LEU B N 1
ATOM 1975 C CA . LEU B 1 100 ? 4.707 -21.5 -2.047 1 98.06 100 LEU B CA 1
ATOM 1976 C C . LEU B 1 100 ? 5.609 -21.531 -3.277 1 98.06 100 LEU B C 1
ATOM 1978 O O . LEU B 1 100 ? 5.551 -22.484 -4.07 1 98.06 100 LEU B O 1
ATOM 1982 N N . TYR B 1 101 ? 6.395 -20.5 -3.389 1 98.19 101 TYR B N 1
ATOM 1983 C CA . TYR B 1 101 ? 7.324 -20.453 -4.512 1 98.19 101 TYR B CA 1
ATOM 1984 C C . TYR B 1 101 ? 8.25 -21.672 -4.504 1 98.19 101 TYR B C 1
ATOM 1986 O O . TYR B 1 101 ? 8.352 -22.391 -5.504 1 98.19 101 TYR B O 1
ATOM 1994 N N . HIS B 1 102 ? 8.734 -21.953 -3.367 1 97.94 102 HIS B N 1
ATOM 1995 C CA . HIS B 1 102 ? 9.781 -22.969 -3.27 1 97.94 102 HIS B CA 1
ATOM 1996 C C . HIS B 1 102 ? 9.195 -24.375 -3.316 1 97.94 102 HIS B C 1
ATOM 1998 O O . HIS B 1 102 ? 9.766 -25.266 -3.957 1 97.94 102 HIS B O 1
ATOM 2004 N N . GLN B 1 103 ? 8.117 -24.562 -2.691 1 98.06 103 GLN B N 1
ATOM 2005 C CA . GLN B 1 103 ? 7.598 -25.906 -2.51 1 98.06 103 GLN B CA 1
ATOM 2006 C C . GLN B 1 103 ? 6.617 -26.281 -3.615 1 98.06 103 GLN B C 1
ATOM 2008 O O . GLN B 1 103 ? 6.418 -27.469 -3.91 1 98.06 103 GLN B O 1
ATOM 2013 N N . VAL B 1 104 ? 6.027 -25.328 -4.207 1 98.31 104 VAL B N 1
ATOM 2014 C CA . VAL B 1 104 ? 4.98 -25.656 -5.172 1 98.31 104 VAL B CA 1
ATOM 2015 C C . VAL B 1 104 ? 5.387 -25.156 -6.562 1 98.31 104 VAL B C 1
ATOM 2017 O O . VAL B 1 104 ? 5.566 -25.969 -7.48 1 98.31 104 VAL B O 1
ATOM 2020 N N . TYR B 1 105 ? 5.676 -23.938 -6.73 1 98.38 105 TYR B N 1
ATOM 2021 C CA . TYR B 1 105 ? 5.961 -23.391 -8.047 1 98.38 105 TYR B CA 1
ATOM 2022 C C . TYR B 1 105 ? 7.203 -24.031 -8.656 1 98.38 105 TYR B C 1
ATOM 2024 O O . TYR B 1 105 ? 7.184 -24.484 -9.805 1 98.38 105 TYR B O 1
ATOM 2032 N N . VAL B 1 106 ? 8.242 -24.031 -7.848 1 98 106 VAL B N 1
ATOM 2033 C CA . VAL B 1 106 ? 9.492 -24.594 -8.344 1 98 106 VAL B CA 1
ATOM 2034 C C . VAL B 1 106 ? 9.281 -26.078 -8.688 1 98 106 VAL B C 1
ATOM 2036 O O . VAL B 1 106 ? 9.664 -26.531 -9.766 1 98 106 VAL B O 1
ATOM 2039 N N . GLU B 1 107 ? 8.57 -26.812 -7.863 1 97.75 107 GLU B N 1
ATOM 2040 C CA . GLU B 1 107 ? 8.43 -28.25 -7.996 1 97.75 107 GLU B CA 1
ATOM 2041 C C . GLU B 1 107 ? 7.5 -28.609 -9.148 1 97.75 107 GLU B C 1
ATOM 2043 O O . GLU B 1 107 ? 7.746 -29.578 -9.875 1 97.75 107 GLU B O 1
ATOM 2048 N N . TYR B 1 108 ? 6.52 -27.75 -9.391 1 97.75 108 TYR B N 1
ATOM 2049 C CA . TYR B 1 108 ? 5.473 -28.234 -10.289 1 97.75 108 TYR B CA 1
ATOM 2050 C C . TYR B 1 108 ? 5.348 -27.328 -11.516 1 97.75 108 TYR B C 1
ATOM 2052 O O . TYR B 1 108 ? 4.535 -27.594 -12.398 1 97.75 108 TYR B O 1
ATOM 2060 N N . VAL B 1 109 ? 6.176 -26.281 -11.609 1 97.19 109 VAL B N 1
ATOM 2061 C CA . VAL B 1 109 ? 6.207 -25.453 -12.812 1 97.19 109 VAL B CA 1
ATOM 2062 C C . VAL B 1 109 ? 7.621 -25.422 -13.383 1 97.19 109 VAL B C 1
ATOM 2064 O O . VAL B 1 109 ? 7.84 -25.828 -14.531 1 97.19 109 VAL B O 1
ATOM 2067 N N . VAL B 1 110 ? 8.594 -25.062 -12.547 1 96.25 110 VAL B N 1
ATOM 2068 C CA . VAL B 1 110 ? 9.969 -24.906 -13.023 1 96.25 110 VAL B CA 1
ATOM 2069 C C . VAL B 1 110 ? 10.539 -26.281 -13.391 1 96.25 110 VAL B C 1
ATOM 2071 O O . VAL B 1 110 ? 11.18 -26.422 -14.438 1 96.25 110 VAL B O 1
ATOM 2074 N N . LYS B 1 111 ? 10.203 -27.281 -12.555 1 96.5 111 LYS B N 1
ATOM 2075 C CA . LYS B 1 111 ? 10.773 -28.609 -12.758 1 96.5 111 LYS B CA 1
ATOM 2076 C C . LYS B 1 111 ? 9.852 -29.484 -13.594 1 96.5 111 LYS B C 1
ATOM 2078 O O . LYS B 1 111 ? 10.156 -30.656 -13.844 1 96.5 111 LYS B O 1
ATOM 2083 N N . ASN B 1 112 ? 8.727 -29 -13.914 1 94.06 112 ASN B N 1
ATOM 2084 C CA . ASN B 1 112 ? 7.77 -29.75 -14.719 1 94.06 112 ASN B CA 1
ATOM 2085 C C . ASN B 1 112 ? 8.016 -29.547 -16.219 1 94.06 112 ASN B C 1
ATOM 2087 O O . ASN B 1 112 ? 7.785 -28.453 -16.75 1 94.06 112 ASN B O 1
ATOM 2091 N N . PRO B 1 113 ? 8.453 -30.531 -16.984 1 91.19 113 PRO B N 1
ATOM 2092 C CA . PRO B 1 113 ? 8.766 -30.422 -18.422 1 91.19 113 PRO B CA 1
ATOM 2093 C C . PRO B 1 113 ? 7.559 -30 -19.25 1 91.19 113 PRO B C 1
ATOM 2095 O O . PRO B 1 113 ? 7.723 -29.484 -20.359 1 91.19 113 PRO B O 1
ATOM 2098 N N . GLU B 1 114 ? 6.367 -30.156 -18.734 1 91.69 114 GLU B N 1
ATOM 2099 C CA . GLU B 1 114 ? 5.152 -29.828 -19.469 1 91.69 114 GLU B CA 1
ATOM 2100 C C . GLU B 1 114 ? 4.801 -28.344 -19.328 1 91.69 114 GLU B C 1
ATOM 2102 O O . GLU B 1 114 ? 3.889 -27.859 -20 1 91.69 114 GLU B O 1
ATOM 2107 N N . CYS B 1 115 ? 5.539 -27.688 -18.516 1 92.62 115 CYS B N 1
ATOM 2108 C CA . CYS B 1 115 ? 5.27 -26.266 -18.297 1 92.62 115 CYS B CA 1
ATOM 2109 C C . CYS B 1 115 ? 6.32 -25.406 -18.984 1 92.62 115 CYS B C 1
ATOM 2111 O O . CYS B 1 115 ? 7.516 -25.703 -18.922 1 92.62 115 CYS B O 1
ATOM 2113 N N . GLN B 1 116 ? 5.879 -24.375 -19.656 1 92 116 GLN B N 1
ATOM 2114 C CA . GLN B 1 116 ? 6.777 -23.391 -20.25 1 92 116 GLN B CA 1
ATOM 2115 C C . GLN B 1 116 ? 6.879 -22.141 -19.375 1 92 116 GLN B C 1
ATOM 2117 O O . GLN B 1 116 ? 5.883 -21.453 -19.141 1 92 116 GLN B O 1
ATOM 2122 N N . LEU B 1 117 ? 8.07 -21.875 -18.984 1 90.56 117 LEU B N 1
ATOM 2123 C CA . LEU B 1 117 ? 8.281 -20.703 -18.141 1 90.56 117 LEU B CA 1
ATOM 2124 C C . LEU B 1 117 ? 7.906 -19.422 -18.875 1 90.56 117 LEU B C 1
ATOM 2126 O O . LEU B 1 117 ? 8.195 -19.266 -20.062 1 90.56 117 LEU B O 1
ATOM 2130 N N . GLY B 1 118 ? 7.281 -18.5 -18.172 1 90.94 118 GLY B N 1
ATOM 2131 C CA . GLY B 1 118 ? 6.906 -17.234 -18.75 1 90.94 118 GLY B CA 1
ATOM 2132 C C . GLY B 1 118 ? 5.582 -17.281 -19.5 1 90.94 118 GLY B C 1
ATOM 2133 O O . GLY B 1 118 ? 5.117 -16.266 -20.031 1 90.94 118 GLY B O 1
ATOM 2134 N N . LYS B 1 119 ? 4.98 -18.438 -19.578 1 94.19 119 LYS B N 1
ATOM 2135 C CA . LYS B 1 119 ? 3.668 -18.609 -20.188 1 94.19 119 LYS B CA 1
ATOM 2136 C C . LYS B 1 119 ? 2.615 -18.953 -19.125 1 94.19 119 LYS B C 1
ATOM 2138 O O . LYS B 1 119 ? 2.951 -19.375 -18.016 1 94.19 119 LYS B O 1
ATOM 2143 N N . PRO B 1 120 ? 1.424 -18.719 -19.516 1 96.25 120 PRO B N 1
ATOM 2144 C CA . PRO B 1 120 ? 0.368 -19.047 -18.547 1 96.25 120 PRO B CA 1
ATOM 2145 C C . PRO B 1 120 ? 0.46 -20.5 -18.047 1 96.25 120 PRO B C 1
ATOM 2147 O O . PRO B 1 120 ? 0.76 -21.406 -18.828 1 96.25 120 PRO B O 1
ATOM 2150 N N . ILE B 1 121 ? 0.276 -20.625 -16.812 1 97.25 121 ILE B N 1
ATOM 2151 C CA . ILE B 1 121 ? 0.331 -21.938 -16.188 1 97.25 121 ILE B CA 1
ATOM 2152 C C . ILE B 1 121 ? -1.018 -22.641 -16.328 1 97.25 121 ILE B C 1
ATOM 2154 O O . ILE B 1 121 ? -2.012 -22.219 -15.734 1 97.25 121 ILE B O 1
ATOM 2158 N N . THR B 1 122 ? -1.028 -23.734 -17.031 1 95.81 122 THR B N 1
ATOM 2159 C CA . THR B 1 122 ? -2.27 -24.469 -17.281 1 95.81 122 THR B CA 1
ATOM 2160 C C . THR B 1 122 ? -2.207 -25.875 -16.672 1 95.81 122 THR B C 1
ATOM 2162 O O . THR B 1 122 ? -3.146 -26.656 -16.828 1 95.81 122 THR B O 1
ATOM 2165 N N . SER B 1 123 ? -1.149 -26.156 -15.992 1 96 123 SER B N 1
ATOM 2166 C CA . SER B 1 123 ? -0.933 -27.484 -15.422 1 96 123 SER B CA 1
ATOM 2167 C C . SER B 1 123 ? -1.945 -27.781 -14.32 1 96 123 SER B C 1
ATOM 2169 O O . SER B 1 123 ? -1.998 -27.078 -13.312 1 96 123 SER B O 1
ATOM 2171 N N . GLU B 1 124 ? -2.713 -28.859 -14.445 1 96.12 124 GLU B N 1
ATOM 2172 C CA . GLU B 1 124 ? -3.65 -29.312 -13.422 1 96.12 124 GLU B CA 1
ATOM 2173 C C . GLU B 1 124 ? -2.916 -29.781 -12.172 1 96.12 124 GLU B C 1
ATOM 2175 O O . GLU B 1 124 ? -3.408 -29.625 -11.055 1 96.12 124 GLU B O 1
ATOM 2180 N N . LEU B 1 125 ? -1.803 -30.406 -12.484 1 97 125 LEU B N 1
ATOM 2181 C CA . LEU B 1 125 ? -0.987 -30.859 -11.359 1 97 125 LEU B CA 1
ATOM 2182 C C . LEU B 1 125 ? -0.579 -29.688 -10.469 1 97 125 LEU B C 1
ATOM 2184 O O . LEU B 1 125 ? -0.652 -29.781 -9.242 1 97 125 LEU B O 1
ATOM 2188 N N . PHE B 1 126 ? -0.149 -28.609 -11.062 1 97.81 126 PHE B N 1
ATOM 2189 C CA . PHE B 1 126 ? 0.196 -27.406 -10.312 1 97.81 126 PHE B CA 1
ATOM 2190 C C . PHE B 1 126 ? -0.995 -26.906 -9.492 1 97.81 126 PHE B C 1
ATOM 2192 O O . PHE B 1 126 ? -0.862 -26.625 -8.305 1 97.81 126 PHE B O 1
ATOM 2199 N N . LYS B 1 127 ? -2.09 -26.844 -10.102 1 97.25 127 LYS B N 1
ATOM 2200 C CA . LYS B 1 127 ? -3.301 -26.391 -9.43 1 97.25 127 LYS B CA 1
ATOM 2201 C C . LYS B 1 127 ? -3.621 -27.25 -8.211 1 97.25 127 LYS B C 1
ATOM 2203 O O . LYS B 1 127 ? -3.939 -26.719 -7.141 1 97.25 127 LYS B O 1
ATOM 2208 N N . GLU B 1 128 ? -3.566 -28.516 -8.43 1 97.75 128 GLU B N 1
ATOM 2209 C CA . GLU B 1 128 ? -3.871 -29.453 -7.355 1 97.75 128 GLU B CA 1
ATOM 2210 C C . GLU B 1 128 ? -2.908 -29.297 -6.184 1 97.75 128 GLU B C 1
ATOM 2212 O O . GLU B 1 128 ? -3.326 -29.297 -5.023 1 97.75 128 GLU B O 1
ATOM 2217 N N . GLN B 1 129 ? -1.642 -29.188 -6.461 1 97.81 129 GLN B N 1
ATOM 2218 C CA . GLN B 1 129 ? -0.633 -29.062 -5.414 1 97.81 129 GLN B CA 1
ATOM 2219 C C . GLN B 1 129 ? -0.721 -27.703 -4.723 1 97.81 129 GLN B C 1
ATOM 2221 O O . GLN B 1 129 ? -0.463 -27.594 -3.521 1 97.81 129 GLN B O 1
ATOM 2226 N N . LEU B 1 130 ? -1.055 -26.703 -5.5 1 97.88 130 LEU B N 1
ATOM 2227 C CA . LEU B 1 130 ? -1.287 -25.391 -4.926 1 97.88 130 LEU B CA 1
ATOM 2228 C C . LEU B 1 130 ? -2.436 -25.422 -3.926 1 97.88 130 LEU B C 1
ATOM 2230 O O . LEU B 1 130 ? -2.305 -24.922 -2.805 1 97.88 130 LEU B O 1
ATOM 2234 N N . ASN B 1 131 ? -3.496 -26.062 -4.324 1 96.5 131 ASN B N 1
ATOM 2235 C CA . ASN B 1 131 ? -4.652 -26.172 -3.441 1 96.5 131 ASN B CA 1
ATOM 2236 C C . ASN B 1 131 ? -4.32 -26.953 -2.17 1 96.5 131 ASN B C 1
ATOM 2238 O O . ASN B 1 131 ? -4.703 -26.547 -1.071 1 96.5 131 ASN B O 1
ATOM 2242 N N . ALA B 1 132 ? -3.668 -28.016 -2.338 1 97.06 132 ALA B N 1
ATOM 2243 C CA . ALA B 1 132 ? -3.26 -28.828 -1.187 1 97.06 132 ALA B CA 1
ATOM 2244 C C . ALA B 1 132 ? -2.375 -28.016 -0.242 1 97.06 132 ALA B C 1
ATOM 2246 O O . ALA B 1 132 ? -2.518 -28.109 0.98 1 97.06 132 ALA B O 1
ATOM 2247 N N . PHE B 1 133 ? -1.486 -27.266 -0.808 1 97.19 133 PHE B N 1
ATOM 2248 C CA . PHE B 1 133 ? -0.576 -26.438 -0.038 1 97.19 133 PHE B CA 1
ATOM 2249 C C . PHE B 1 133 ? -1.346 -25.391 0.755 1 97.19 133 PHE B C 1
ATOM 2251 O O . PHE B 1 133 ? -1.088 -25.188 1.943 1 97.19 133 PHE B O 1
ATOM 2258 N N . ILE B 1 134 ? -2.281 -24.688 0.097 1 94.94 134 ILE B N 1
ATOM 2259 C CA . ILE B 1 134 ? -3.064 -23.625 0.713 1 94.94 134 ILE B CA 1
ATOM 2260 C C . ILE B 1 134 ? -3.947 -24.203 1.816 1 94.94 134 ILE B C 1
ATOM 2262 O O . ILE B 1 134 ? -4.066 -23.625 2.895 1 94.94 134 ILE B O 1
ATOM 2266 N N . MET B 1 135 ? -4.52 -25.328 1.565 1 92.06 135 MET B N 1
ATOM 2267 C CA . MET B 1 135 ? -5.418 -25.953 2.527 1 92.06 135 MET B CA 1
ATOM 2268 C C . MET B 1 135 ? -4.656 -26.406 3.771 1 92.06 135 MET B C 1
ATOM 2270 O O . MET B 1 135 ? -5.23 -26.484 4.859 1 92.06 135 MET B O 1
ATOM 2274 N N . LYS B 1 136 ? -3.414 -26.656 3.645 1 92 136 LYS B N 1
ATOM 2275 C CA . LYS B 1 136 ? -2.586 -27.094 4.766 1 92 136 LYS B CA 1
ATOM 2276 C C . LYS B 1 136 ? -2.072 -25.906 5.566 1 92 136 LYS B C 1
ATOM 2278 O O . LYS B 1 136 ? -1.601 -26.062 6.695 1 92 136 LYS B O 1
ATOM 2283 N N . SER B 1 137 ? -2.178 -24.75 5.004 1 89.44 137 SER B N 1
ATOM 2284 C CA . SER B 1 137 ? -1.668 -23.547 5.652 1 89.44 137 SER B CA 1
ATOM 2285 C C . SER B 1 137 ? -2.529 -23.156 6.848 1 89.44 137 SER B C 1
ATOM 2287 O O . SER B 1 137 ? -3.752 -23.312 6.816 1 89.44 137 SER B O 1
ATOM 2289 N N . PRO B 1 138 ? -1.899 -22.719 7.91 1 85.81 138 PRO B N 1
ATOM 2290 C CA . PRO B 1 138 ? -2.666 -22.234 9.062 1 85.81 138 PRO B CA 1
ATOM 2291 C C . PRO B 1 138 ? -3.6 -21.078 8.719 1 85.81 138 PRO B C 1
ATOM 2293 O O . PRO B 1 138 ? -4.523 -20.781 9.477 1 85.81 138 PRO B O 1
ATOM 2296 N N . LEU B 1 139 ? -3.41 -20.438 7.625 1 83 139 LEU B N 1
ATOM 2297 C CA . LEU B 1 139 ? -4.219 -19.297 7.207 1 83 139 LEU B CA 1
ATOM 2298 C C . LEU B 1 139 ? -5.516 -19.766 6.551 1 83 139 LEU B C 1
ATOM 2300 O O . LEU B 1 139 ? -6.434 -18.969 6.344 1 83 139 LEU B O 1
ATOM 2304 N N . TYR B 1 140 ? -5.484 -20.984 6.078 1 75.44 140 TYR B N 1
ATOM 2305 C CA . TYR B 1 140 ? -6.68 -21.531 5.445 1 75.44 140 TYR B CA 1
ATOM 2306 C C . TYR B 1 140 ? -7.664 -22.047 6.492 1 75.44 140 TYR B C 1
ATOM 2308 O O . TYR B 1 140 ? -8.867 -22.094 6.242 1 75.44 140 TYR B O 1
ATOM 2316 N N . LYS B 1 141 ? -7.328 -22.312 7.695 1 60.88 141 LYS B N 1
ATOM 2317 C CA . LYS B 1 141 ? -8.188 -22.938 8.695 1 60.88 141 LYS B CA 1
ATOM 2318 C C . LYS B 1 141 ? -9.281 -21.984 9.156 1 60.88 141 LYS B C 1
ATOM 2320 O O . LYS B 1 141 ? -9.047 -20.797 9.32 1 60.88 141 LYS B O 1
#

InterPro domains:
  IPR007233 Trafficking protein particle complex subunit [PF04099] (3-135)
  IPR007233 Trafficking protein particle complex subunit [PTHR23249] (1-137)
  IPR007233 Trafficking protein particle complex subunit [SM01399] (3-137)
  IPR011012 Longin-like domain superfamily [SSF64356] (1-134)